Protein AF-A0AAJ8BES5-F1 (afdb_monomer_lite)

Secondary structure (DSSP, 8-state):
---EEESS-TT--EEEEEEEEE-TT--EES---GGG--TTGGG---BPTT-------SS-EEEEEETTEEEEEE----SSS--HHHHHHHHHHHSS-SPP--SHHHHHHHHHHS-TT--EEEEEEE-SEEETTTTB--S---BPTTPSPTTS-SEEEEEESTTTTT-EEEE-TTS--EEEEE-------------S--SS-TTSHHHHHHHHHHHHHHHHHTT--SS--------TT--SS-PPP--TT------

Organism: Lates calcarifer (NCBI:txid8187)

Foldseek 3Di:
DDQKDFPDDPPDFFKAFDQKWFPLVDKDFQQPDPVPADDQLRPDAQADVCPPVSDQDQAKWFWKAALLHIYIDGQDDDDPDDTLVRQQVVCVVPHPGFADGRDPVSSVVVNVVDDHGDIDTGRMIDRGMAGPDPRDDDPDAFADPPPPDPPAATTKMFGGDPPSNRHIYHHHPPDDDTYMDGDPDDDDDDDDDDDPDDPDDCLPPVNVVVVLVVVLVVCVVVPVDDPDDDDQDADVPDGSDDPDDPDPPPPDPDD

InterPro domains:
  IPR001304 C-type lectin-like [PF00059] (82-182)
  IPR001304 C-type lectin-like [PS50041] (1-72)
  IPR001304 C-type lectin-like [PS50041] (69-182)
  IPR001304 C-type lectin-like [SM00034] (62-182)
  IPR016186 C-type lectin-like/link domain superfamily [G3DSA:3.10.100.10] (2-77)
  IPR016186 C-type lectin-like/link domain superfamily [G3DSA:3.10.100.10] (78-186)
  IPR016187 C-type lectin fold [SSF56436] (12-73)
  IPR016187 C-type lectin fold [SSF56436] (75-189)

Structure (mmCIF, N/CA/C/O backbone):
data_AF-A0AAJ8BES5-F1
#
_entry.id   AF-A0AAJ8BES5-F1
#
loop_
_atom_site.group_PDB
_atom_site.id
_atom_site.type_symbol
_atom_site.label_atom_id
_atom_site.label_alt_id
_atom_site.label_comp_id
_atom_site.label_asym_id
_atom_site.label_entity_id
_atom_site.label_seq_id
_atom_site.pdbx_PDB_ins_code
_atom_site.Cartn_x
_atom_site.Cartn_y
_atom_site.Cartn_z
_atom_site.occupancy
_atom_site.B_iso_or_equiv
_atom_site.auth_seq_id
_atom_site.auth_comp_id
_atom_site.auth_asym_id
_atom_site.auth_atom_id
_atom_site.pdbx_PDB_model_num
ATOM 1 N N . MET A 1 1 ? -9.433 -6.913 22.641 1.00 43.50 1 MET A N 1
ATOM 2 C CA . MET A 1 1 ? -9.460 -5.438 22.637 1.00 43.50 1 MET A CA 1
ATOM 3 C C . MET A 1 1 ? -9.882 -5.034 21.245 1.00 43.50 1 MET A C 1
ATOM 5 O O . MET A 1 1 ? -9.087 -5.163 20.320 1.00 43.50 1 MET A O 1
ATOM 9 N N . GLU A 1 2 ? -11.159 -4.706 21.091 1.00 45.81 2 GLU A N 1
ATOM 10 C CA . GLU A 1 2 ? -11.696 -4.209 19.827 1.00 45.81 2 GLU A CA 1
ATOM 11 C C . GLU A 1 2 ? -11.100 -2.822 19.583 1.00 45.81 2 GLU A C 1
ATOM 13 O O . GLU A 1 2 ? -11.191 -1.940 20.431 1.00 45.81 2 GLU A O 1
ATOM 18 N N . ARG A 1 3 ? -10.379 -2.678 18.469 1.00 57.03 3 ARG A N 1
ATOM 19 C CA . ARG A 1 3 ? -9.700 -1.432 18.070 1.00 57.03 3 ARG A CA 1
ATOM 20 C C . ARG A 1 3 ? -10.551 -0.577 17.129 1.00 57.03 3 ARG A C 1
ATOM 22 O O . ARG A 1 3 ? -10.101 0.478 16.692 1.00 57.03 3 ARG A O 1
ATOM 29 N N . LEU A 1 4 ? -11.744 -1.057 16.789 1.00 55.72 4 LEU A N 1
ATOM 30 C CA . LEU A 1 4 ? -12.661 -0.433 15.847 1.00 55.72 4 LEU A CA 1
ATOM 31 C C . LEU A 1 4 ? -13.813 0.186 16.629 1.00 55.72 4 LEU A C 1
ATOM 33 O O . LEU A 1 4 ? -14.522 -0.515 17.344 1.00 55.72 4 LEU A O 1
ATOM 37 N N . ILE A 1 5 ? -13.987 1.495 16.484 1.00 62.91 5 ILE A N 1
ATOM 38 C CA . ILE A 1 5 ? -15.129 2.229 17.019 1.00 62.91 5 ILE A CA 1
ATOM 39 C C . ILE A 1 5 ? -16.068 2.502 15.847 1.00 62.91 5 ILE A C 1
ATOM 41 O O . ILE A 1 5 ? -15.687 3.160 14.873 1.00 62.91 5 ILE A O 1
ATOM 45 N N . ALA A 1 6 ? -17.284 1.962 15.928 1.00 60.56 6 ALA A N 1
ATOM 46 C CA . ALA A 1 6 ? -18.312 2.190 14.925 1.00 60.56 6 ALA A CA 1
ATOM 47 C C . ALA A 1 6 ? -18.972 3.558 15.123 1.00 60.56 6 ALA A C 1
ATOM 49 O O . ALA A 1 6 ? -19.414 3.874 16.225 1.00 60.56 6 ALA A O 1
ATOM 50 N N . ALA A 1 7 ? -19.088 4.351 14.053 1.00 56.28 7 ALA A N 1
ATOM 51 C CA . ALA A 1 7 ? -19.934 5.549 14.046 1.00 56.28 7 ALA A CA 1
ATOM 52 C C . ALA A 1 7 ? -21.410 5.230 13.720 1.00 56.28 7 ALA A C 1
ATOM 54 O O . ALA A 1 7 ? -22.237 6.136 13.656 1.00 56.28 7 ALA A O 1
ATOM 55 N N . ALA A 1 8 ? -21.739 3.952 13.497 1.00 58.28 8 ALA A N 1
ATOM 56 C CA . ALA A 1 8 ? -23.078 3.462 13.187 1.00 58.28 8 ALA A CA 1
ATOM 57 C C . ALA A 1 8 ? -23.499 2.361 14.177 1.00 58.28 8 ALA A C 1
ATOM 59 O O . ALA A 1 8 ? -22.657 1.632 14.702 1.00 58.28 8 ALA A O 1
ATOM 60 N N . GLY A 1 9 ? -24.804 2.261 14.454 1.00 57.97 9 GLY A N 1
ATOM 61 C CA . GLY A 1 9 ? -25.361 1.263 15.373 1.00 57.97 9 GLY A CA 1
ATOM 62 C C . GLY A 1 9 ? -25.202 -0.176 14.866 1.00 57.97 9 GLY A C 1
ATOM 63 O O . GLY A 1 9 ? -25.008 -0.411 13.676 1.00 57.97 9 GLY A O 1
ATOM 64 N N . SER A 1 10 ? -25.335 -1.154 15.766 1.00 65.12 10 SER A N 1
ATOM 65 C CA . SER A 1 10 ? -25.132 -2.586 15.480 1.00 65.12 10 SER A CA 1
ATOM 66 C C . SER A 1 10 ? -26.067 -3.183 14.417 1.00 65.12 10 SER A C 1
ATOM 68 O O . SER A 1 10 ? -25.796 -4.270 13.919 1.00 65.12 10 SER A O 1
ATOM 70 N N . SER A 1 11 ? -27.149 -2.488 14.059 1.00 68.50 11 SER A N 1
ATOM 71 C CA . SER A 1 11 ? -28.113 -2.886 13.027 1.00 68.50 11 SER A CA 1
ATOM 72 C C . SER A 1 11 ? -27.905 -2.183 11.680 1.00 68.50 11 SER A C 1
ATOM 74 O O . SER A 1 11 ? -28.802 -2.208 10.841 1.00 68.50 11 SER A O 1
ATOM 76 N N . TYR A 1 12 ? -26.794 -1.464 11.493 1.00 76.06 12 TYR A N 1
ATOM 77 C CA . TYR A 1 12 ? -26.558 -0.699 10.272 1.00 76.06 12 TYR A CA 1
ATOM 78 C C . TYR A 1 12 ? -2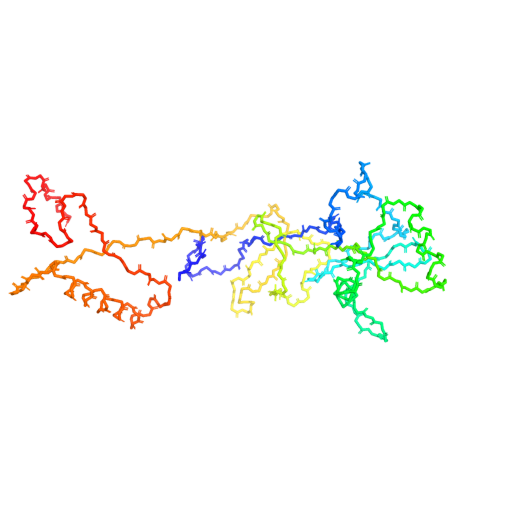6.242 -1.609 9.080 1.00 76.06 12 TYR A C 1
ATOM 80 O O . TYR A 1 12 ? -25.300 -2.399 9.128 1.00 76.06 12 TYR A O 1
ATOM 88 N N . GLU A 1 13 ? -26.984 -1.419 7.991 1.00 78.56 13 GLU A N 1
ATOM 89 C CA . GLU A 1 13 ? -26.685 -1.963 6.667 1.00 78.56 13 GLU A CA 1
ATOM 90 C C . GLU A 1 13 ? -26.382 -0.808 5.708 1.00 78.56 13 GLU A C 1
ATOM 92 O O . GLU A 1 13 ? -27.078 0.212 5.694 1.00 78.56 13 GLU A O 1
ATOM 97 N N . GLY A 1 14 ? -25.324 -0.938 4.909 1.00 84.62 14 GLY A N 1
ATOM 98 C CA . GLY A 1 14 ? -24.905 0.113 3.987 1.00 84.62 14 GLY A CA 1
ATOM 99 C C . GLY A 1 14 ? -23.409 0.111 3.707 1.00 84.62 14 GLY A C 1
ATOM 100 O O . GLY A 1 14 ? -22.783 -0.939 3.589 1.00 84.62 14 GLY A O 1
ATOM 101 N N . ARG A 1 15 ? -22.821 1.300 3.556 1.00 87.56 15 ARG A N 1
ATOM 102 C CA . ARG A 1 15 ? -21.399 1.465 3.229 1.00 87.56 15 ARG A CA 1
ATOM 103 C C . ARG A 1 15 ? -20.729 2.385 4.230 1.00 87.56 15 ARG A C 1
ATOM 105 O O . ARG A 1 15 ? -21.284 3.426 4.582 1.00 87.56 15 ARG A O 1
ATOM 112 N N . VAL A 1 16 ? -19.523 2.012 4.641 1.00 87.50 16 VAL A N 1
ATOM 113 C CA . VAL A 1 16 ? -18.718 2.797 5.578 1.00 87.50 16 VAL A CA 1
ATOM 114 C C . VAL A 1 16 ? -17.326 3.053 5.021 1.00 87.50 16 VAL A C 1
ATOM 116 O O . VAL A 1 16 ? -16.704 2.157 4.453 1.00 87.50 16 VAL A O 1
ATOM 119 N N . TRP A 1 17 ? -16.823 4.270 5.200 1.00 87.81 17 TRP A N 1
ATOM 120 C CA . TRP A 1 17 ? -15.445 4.616 4.876 1.00 87.81 17 TRP A CA 1
ATOM 121 C C . TRP A 1 17 ? -14.455 3.828 5.738 1.00 87.81 17 TRP A C 1
ATOM 123 O O . TRP A 1 17 ? -14.642 3.688 6.952 1.00 87.81 17 TRP A O 1
ATOM 133 N N . ILE A 1 18 ? -13.380 3.364 5.098 1.00 87.00 18 ILE A N 1
ATOM 134 C CA . ILE A 1 18 ? -12.203 2.772 5.743 1.00 87.00 18 ILE A CA 1
ATOM 135 C C . ILE A 1 18 ? -10.953 3.587 5.388 1.00 87.00 18 ILE A C 1
ATOM 137 O O . ILE A 1 18 ? -10.968 4.405 4.474 1.00 87.00 18 ILE A O 1
ATOM 141 N N . GLY A 1 19 ? -9.852 3.373 6.110 1.00 84.50 19 GLY A N 1
ATOM 142 C CA . GLY A 1 19 ? -8.611 4.139 5.934 1.00 84.50 19 GLY A CA 1
ATOM 143 C C . GLY A 1 19 ? -7.784 3.808 4.684 1.00 84.50 19 GLY A C 1
ATOM 144 O O . GLY A 1 19 ? -6.631 4.230 4.626 1.00 84.50 19 GLY A O 1
ATOM 145 N N . LEU A 1 20 ? -8.321 3.035 3.735 1.00 86.19 20 LEU A N 1
ATOM 146 C CA . LEU A 1 20 ? -7.628 2.596 2.523 1.00 86.19 20 LEU A CA 1
ATOM 147 C C . LEU A 1 20 ? -7.971 3.537 1.359 1.00 86.19 20 LEU A C 1
ATOM 149 O O . LEU A 1 20 ? -9.144 3.830 1.119 1.00 86.19 20 LEU A O 1
ATOM 153 N N . TYR A 1 21 ? -6.957 4.002 0.637 1.00 83.00 21 TYR A N 1
ATOM 154 C CA . TYR A 1 21 ? -7.127 4.913 -0.495 1.00 83.00 21 TYR A CA 1
ATOM 155 C C . TYR A 1 21 ? -6.099 4.650 -1.598 1.00 83.00 21 TYR A C 1
ATOM 157 O O . TYR A 1 21 ? -5.071 4.010 -1.360 1.00 83.00 21 TYR A O 1
ATOM 165 N N . ASP A 1 22 ? -6.403 5.129 -2.798 1.00 81.00 22 ASP A N 1
ATOM 166 C CA . ASP A 1 22 ? -5.602 4.967 -4.000 1.00 81.00 22 ASP A CA 1
ATOM 167 C C . ASP A 1 22 ? -4.549 6.088 -4.092 1.00 81.00 22 ASP A C 1
ATOM 169 O O . ASP A 1 22 ? -4.868 7.275 -3.988 1.00 81.00 22 ASP A O 1
ATOM 173 N N . GLN A 1 23 ? -3.277 5.710 -4.248 1.00 74.56 23 GLN A N 1
ATOM 174 C CA . GLN A 1 23 ? -2.160 6.635 -4.484 1.00 74.56 23 GLN A CA 1
ATOM 175 C C . GLN A 1 23 ? -1.420 6.310 -5.792 1.00 74.56 23 GLN A C 1
ATOM 177 O O . GLN A 1 23 ? -0.197 6.438 -5.885 1.00 74.56 23 GLN A O 1
ATOM 182 N N . SER A 1 24 ? -2.175 5.897 -6.809 1.00 70.19 24 SER A N 1
ATOM 183 C CA . SER A 1 24 ? -1.727 5.483 -8.144 1.00 70.19 24 SER A CA 1
ATOM 184 C C . SER A 1 24 ? -0.690 6.403 -8.786 1.00 70.19 24 SER A C 1
ATOM 186 O O . SER A 1 24 ? 0.200 5.917 -9.480 1.00 70.19 24 SER A O 1
ATOM 188 N N . GLU A 1 25 ? -0.735 7.708 -8.542 1.00 67.94 25 GLU A N 1
ATOM 189 C CA . GLU A 1 25 ? 0.195 8.659 -9.164 1.00 67.94 25 GLU A CA 1
ATOM 190 C C . GLU A 1 25 ? 1.615 8.624 -8.561 1.00 67.94 25 GLU A C 1
ATOM 192 O O . GLU A 1 25 ? 2.556 9.201 -9.116 1.00 67.94 25 GLU A O 1
ATOM 197 N N . LYS A 1 26 ? 1.817 7.945 -7.421 1.00 79.50 26 LYS A N 1
ATOM 198 C CA . LYS A 1 26 ? 3.088 7.972 -6.687 1.00 79.50 26 LYS A CA 1
ATOM 199 C C . LYS A 1 26 ? 3.953 6.737 -6.946 1.00 79.50 26 LYS A C 1
ATOM 201 O O . LYS A 1 26 ? 3.788 5.688 -6.329 1.00 79.50 26 LYS A O 1
ATOM 206 N N . TRP A 1 27 ? 4.973 6.921 -7.780 1.00 82.06 27 TRP A N 1
ATOM 207 C CA . TRP A 1 27 ? 6.027 5.938 -8.047 1.00 82.06 27 TRP A CA 1
ATOM 208 C C . TRP A 1 27 ? 7.234 6.105 -7.118 1.00 82.06 27 TRP A C 1
ATOM 210 O O . TRP A 1 27 ? 7.711 7.222 -6.908 1.00 82.06 27 TRP A O 1
ATOM 220 N N . ILE A 1 28 ? 7.750 4.991 -6.597 1.00 85.12 28 ILE A N 1
ATOM 221 C CA . ILE A 1 28 ? 8.801 4.924 -5.576 1.00 85.12 28 ILE A CA 1
ATOM 222 C C . ILE A 1 28 ? 9.907 3.963 -6.039 1.00 85.12 28 ILE A C 1
ATOM 224 O O . ILE A 1 28 ? 9.637 2.946 -6.675 1.00 85.12 28 ILE A O 1
ATOM 228 N N . TRP A 1 29 ? 11.162 4.289 -5.726 1.00 86.44 29 TRP A N 1
ATOM 229 C CA . TRP A 1 29 ? 12.313 3.420 -5.982 1.00 86.44 29 TRP A CA 1
ATOM 230 C C . TRP A 1 29 ? 12.514 2.399 -4.849 1.00 86.44 29 TRP A C 1
ATOM 232 O O . TRP A 1 29 ? 12.367 2.733 -3.675 1.00 86.44 29 TRP A O 1
ATOM 242 N N . ALA A 1 30 ? 12.868 1.157 -5.191 1.00 85.06 30 ALA A N 1
ATOM 243 C CA . ALA A 1 30 ? 13.136 0.063 -4.250 1.00 85.06 30 ALA A CA 1
ATOM 244 C C . ALA A 1 30 ? 14.327 0.372 -3.341 1.00 85.06 30 ALA A C 1
ATOM 246 O O . ALA A 1 30 ? 14.264 0.125 -2.135 1.00 85.06 30 ALA A O 1
ATOM 247 N N . LEU A 1 31 ? 15.367 0.983 -3.915 1.00 83.12 31 LEU A N 1
ATOM 248 C CA . LEU A 1 31 ? 16.531 1.455 -3.185 1.00 83.12 31 LEU A CA 1
ATOM 249 C C . LEU A 1 31 ? 16.162 2.657 -2.303 1.00 83.12 31 LEU A C 1
ATOM 251 O O . LEU A 1 31 ? 16.036 3.787 -2.783 1.00 83.12 31 LEU A O 1
ATOM 255 N N . ASN A 1 32 ? 16.049 2.404 -1.001 1.00 75.25 32 ASN A N 1
ATOM 256 C CA . ASN A 1 32 ? 15.628 3.382 0.005 1.00 75.25 32 ASN A CA 1
ATOM 257 C C . ASN A 1 32 ? 16.782 4.222 0.603 1.00 75.25 32 ASN A C 1
ATOM 259 O O . ASN A 1 32 ? 16.666 4.733 1.714 1.00 75.25 32 ASN A O 1
ATOM 263 N N . ASP A 1 33 ? 17.910 4.361 -0.099 1.00 78.94 33 ASP A N 1
ATOM 264 C CA . ASP A 1 33 ? 19.030 5.200 0.347 1.00 78.94 33 ASP A CA 1
ATOM 265 C C . ASP A 1 33 ? 18.987 6.571 -0.335 1.00 78.94 33 ASP A C 1
ATOM 267 O O . ASP A 1 33 ? 19.491 6.761 -1.443 1.00 78.94 33 ASP A O 1
ATOM 271 N N . TRP A 1 34 ? 18.369 7.539 0.341 1.00 70.88 34 TRP A N 1
ATOM 272 C CA . TRP A 1 34 ? 18.172 8.888 -0.193 1.00 70.88 34 TRP A CA 1
ATOM 273 C C . TRP A 1 34 ? 19.475 9.664 -0.401 1.00 70.88 34 TRP A C 1
ATOM 275 O O . TRP A 1 34 ? 19.493 10.597 -1.200 1.00 70.88 34 TRP A O 1
ATOM 285 N N . SER A 1 35 ? 20.569 9.272 0.263 1.00 76.94 35 SER A N 1
ATOM 286 C CA . SER A 1 35 ? 21.866 9.947 0.129 1.00 76.94 35 SER A CA 1
ATOM 287 C C . SER A 1 35 ? 22.491 9.770 -1.259 1.00 76.94 35 SER A C 1
ATOM 289 O O . SER A 1 35 ? 23.342 10.561 -1.665 1.00 76.94 35 SER A O 1
ATOM 291 N N . LEU A 1 36 ? 22.036 8.762 -2.007 1.00 70.00 36 LEU A N 1
ATOM 292 C CA . LEU A 1 36 ? 22.512 8.454 -3.351 1.00 70.00 36 LEU A CA 1
ATOM 293 C C . LEU A 1 36 ? 21.789 9.250 -4.445 1.00 70.00 36 LEU A C 1
ATOM 295 O O . LEU A 1 36 ? 22.171 9.149 -5.608 1.00 70.00 36 LEU A O 1
ATOM 299 N N . TYR A 1 37 ? 20.756 10.026 -4.124 1.00 71.00 37 TYR A N 1
ATOM 300 C CA . TYR A 1 37 ? 20.009 10.798 -5.116 1.00 71.00 37 TYR A CA 1
ATOM 301 C C . TYR A 1 37 ? 20.437 12.268 -5.058 1.00 71.00 37 TYR A C 1
ATOM 303 O O . TYR A 1 37 ? 20.338 12.911 -4.014 1.00 71.00 37 TYR A O 1
ATOM 311 N N . GLY A 1 38 ? 20.900 12.818 -6.184 1.00 66.38 38 GLY A N 1
ATOM 312 C CA . GLY A 1 38 ? 21.094 14.256 -6.326 1.00 66.38 38 GLY A CA 1
ATOM 313 C C . GLY A 1 38 ? 19.762 15.011 -6.261 1.00 66.38 38 GLY A C 1
ATOM 314 O O . GLY A 1 38 ? 18.673 14.430 -6.332 1.00 66.38 38 GLY A O 1
ATOM 315 N N . HIS A 1 39 ? 19.825 16.338 -6.133 1.00 57.22 39 HIS A N 1
ATOM 316 C CA . HIS A 1 39 ? 18.619 17.163 -6.128 1.00 57.22 39 HIS A CA 1
ATOM 317 C C . HIS A 1 39 ? 17.872 16.983 -7.466 1.00 57.22 39 HIS A C 1
ATOM 319 O O . HIS A 1 39 ? 18.366 17.404 -8.505 1.00 57.22 39 HIS A O 1
ATOM 325 N N . ASN A 1 40 ? 16.672 16.387 -7.417 1.00 60.62 40 ASN A N 1
ATOM 326 C CA . ASN A 1 40 ? 15.762 16.060 -8.540 1.00 60.62 40 ASN A CA 1
ATOM 327 C C . ASN A 1 40 ? 15.991 14.732 -9.287 1.00 60.62 40 ASN A C 1
ATOM 329 O O . ASN A 1 40 ? 15.133 14.354 -10.085 1.00 60.62 40 ASN A O 1
ATOM 333 N N . ASP A 1 41 ? 17.037 13.970 -8.969 1.00 68.12 41 ASP A N 1
ATOM 334 C CA . ASP A 1 41 ? 17.314 12.659 -9.592 1.00 68.12 41 ASP A CA 1
ATOM 335 C C . ASP A 1 41 ? 16.204 11.620 -9.339 1.00 68.12 41 ASP A C 1
ATOM 337 O O . ASP A 1 41 ? 16.017 10.660 -10.083 1.00 68.12 41 ASP A O 1
ATOM 341 N N . TRP A 1 42 ? 15.409 11.826 -8.291 1.00 71.44 42 TRP A N 1
ATOM 342 C CA . TRP A 1 42 ? 14.283 10.968 -7.925 1.00 71.44 42 TRP A CA 1
ATOM 343 C C . TRP A 1 42 ? 13.076 11.087 -8.877 1.00 71.44 42 TRP A C 1
ATOM 345 O O . TRP A 1 42 ? 12.221 10.195 -8.888 1.00 71.44 42 TRP A O 1
ATOM 355 N N . ASN A 1 43 ? 13.014 12.141 -9.701 1.00 80.31 43 ASN A N 1
ATOM 356 C CA . ASN A 1 43 ? 11.897 12.433 -10.610 1.00 80.31 43 ASN A CA 1
ATOM 357 C C . ASN A 1 43 ? 12.116 11.993 -12.053 1.00 80.31 43 ASN A C 1
ATOM 359 O O . ASN A 1 43 ? 11.189 12.099 -12.853 1.00 80.31 43 ASN A O 1
ATOM 363 N N . PHE A 1 44 ? 13.303 11.502 -12.410 1.00 86.19 44 PHE A N 1
ATOM 364 C CA . PHE A 1 44 ? 13.537 11.046 -13.774 1.00 86.19 44 PHE A CA 1
ATOM 365 C C . PHE A 1 44 ? 12.566 9.916 -14.138 1.00 86.19 44 PHE A C 1
ATOM 367 O O . PHE A 1 44 ? 12.425 8.937 -13.398 1.00 86.19 44 PHE A O 1
ATOM 374 N N . ARG A 1 45 ? 11.862 10.070 -15.261 1.00 89.19 45 ARG A N 1
ATOM 375 C CA . ARG A 1 45 ? 10.927 9.084 -15.805 1.00 89.19 45 ARG A CA 1
ATOM 376 C C . ARG A 1 45 ? 11.148 8.957 -17.306 1.00 89.19 45 ARG A C 1
ATOM 378 O O . ARG A 1 45 ? 11.085 9.965 -18.002 1.00 89.19 45 ARG A O 1
ATOM 385 N N . ASN A 1 46 ? 11.366 7.737 -17.800 1.00 92.12 46 ASN A N 1
ATOM 386 C CA . ASN A 1 46 ? 11.509 7.467 -19.236 1.00 92.12 46 ASN A CA 1
ATOM 387 C C . ASN A 1 46 ? 10.393 6.560 -19.772 1.00 92.12 46 ASN A C 1
ATOM 389 O O . ASN A 1 46 ? 10.634 5.555 -20.448 1.00 92.12 46 ASN A O 1
ATOM 393 N N . TRP A 1 47 ? 9.156 6.907 -19.421 1.00 92.06 47 TRP A N 1
ATOM 394 C CA . TRP A 1 47 ? 7.964 6.210 -19.887 1.00 92.06 47 TRP A CA 1
ATOM 395 C C . TRP A 1 47 ? 7.872 6.207 -21.409 1.00 92.06 47 TRP A C 1
ATOM 397 O O . TRP A 1 47 ? 8.190 7.193 -22.081 1.00 92.06 47 TRP A O 1
ATOM 407 N N . ARG A 1 48 ? 7.410 5.088 -21.969 1.00 93.25 48 ARG A N 1
ATOM 408 C CA . ARG A 1 48 ? 6.977 5.063 -23.363 1.00 93.25 48 ARG A CA 1
ATOM 409 C C . ARG A 1 48 ? 5.780 6.008 -23.537 1.00 93.25 48 ARG A C 1
ATOM 411 O O . ARG A 1 48 ? 5.002 6.222 -22.618 1.00 93.25 48 ARG A O 1
ATOM 418 N N . SER A 1 49 ? 5.600 6.557 -24.737 1.00 91.31 49 SER A N 1
ATOM 419 C CA . SER A 1 49 ? 4.367 7.282 -25.070 1.00 91.31 49 SER A CA 1
ATOM 420 C C . SER A 1 49 ? 3.136 6.405 -24.799 1.00 91.31 49 SER A C 1
ATOM 422 O O . SER A 1 49 ? 3.056 5.297 -25.329 1.00 91.31 49 SER A O 1
ATOM 424 N N . GLY A 1 50 ? 2.212 6.909 -23.976 1.00 85.56 50 GLY A N 1
ATOM 425 C CA . GLY A 1 50 ? 1.028 6.176 -23.514 1.00 85.56 50 GLY A CA 1
ATOM 426 C C . GLY A 1 50 ? 1.215 5.410 -22.201 1.00 85.56 50 GLY A C 1
ATOM 427 O O . GLY A 1 50 ? 0.247 4.831 -21.726 1.00 85.56 50 GLY A O 1
ATOM 428 N N . GLU A 1 51 ? 2.419 5.427 -21.620 1.00 86.56 51 GLU A N 1
ATOM 429 C CA . GLU A 1 51 ? 2.729 4.828 -20.321 1.00 86.56 51 GLU A CA 1
ATOM 430 C C . GLU A 1 51 ? 2.984 5.904 -19.241 1.00 86.56 51 GLU A C 1
ATOM 432 O O . GLU A 1 51 ? 3.409 7.019 -19.572 1.00 86.56 51 GLU A O 1
ATOM 437 N N . PRO A 1 52 ? 2.790 5.573 -17.951 1.00 85.88 52 PRO A N 1
ATOM 438 C CA . PRO A 1 52 ? 2.123 4.357 -17.481 1.00 85.88 52 PRO A CA 1
ATOM 439 C C . PRO A 1 52 ? 0.635 4.378 -17.867 1.00 85.88 52 PRO A C 1
ATOM 441 O O . PRO A 1 52 ? 0.001 5.431 -17.865 1.00 85.88 52 PRO A O 1
ATOM 444 N N . ASN A 1 53 ? 0.075 3.220 -18.220 1.00 78.88 53 ASN A N 1
ATOM 445 C CA . ASN A 1 53 ? -1.366 3.100 -18.490 1.00 78.88 53 ASN A CA 1
ATOM 446 C C . ASN A 1 53 ? -2.206 3.064 -17.197 1.00 78.88 53 ASN A C 1
ATOM 448 O O . ASN A 1 53 ? -3.438 3.034 -17.249 1.00 78.88 53 ASN A O 1
ATOM 452 N N . ASP A 1 54 ? -1.522 3.075 -16.050 1.00 71.50 54 ASP A N 1
ATOM 453 C CA . ASP A 1 54 ? -2.040 3.261 -14.705 1.00 71.50 54 ASP A CA 1
ATOM 454 C C . ASP A 1 54 ? -3.230 2.360 -14.357 1.00 71.50 54 ASP A C 1
ATOM 456 O O . ASP A 1 54 ? -4.072 2.729 -13.534 1.00 71.50 54 ASP A O 1
ATOM 460 N N . MET A 1 55 ? -3.275 1.141 -14.911 1.00 72.19 55 MET A N 1
ATOM 461 C CA . MET A 1 55 ? -4.347 0.184 -14.632 1.00 72.19 55 MET A CA 1
ATOM 462 C C . MET A 1 55 ? -4.593 0.069 -13.122 1.00 72.19 55 MET A C 1
ATOM 464 O O . MET A 1 55 ? -3.710 -0.337 -12.357 1.00 72.19 55 MET A O 1
ATOM 468 N N . ARG A 1 56 ? -5.811 0.421 -12.683 1.00 70.62 56 ARG A N 1
ATOM 469 C CA . ARG A 1 56 ? -6.229 0.217 -11.295 1.00 70.62 56 ARG A CA 1
ATOM 470 C C . ARG A 1 56 ? -6.342 -1.272 -11.061 1.00 70.62 56 ARG A C 1
ATOM 472 O O . ARG A 1 56 ? -7.214 -1.946 -11.601 1.00 70.62 56 ARG A O 1
ATOM 479 N N . THR A 1 57 ? -5.427 -1.784 -10.257 1.00 70.00 57 THR A N 1
ATOM 480 C CA . THR A 1 57 ? -5.466 -3.162 -9.791 1.00 70.00 57 THR A CA 1
ATOM 481 C C . THR A 1 57 ? -5.391 -3.158 -8.277 1.00 70.00 57 THR A C 1
ATOM 483 O O . THR A 1 57 ? -4.863 -2.238 -7.659 1.00 70.00 57 THR A O 1
ATOM 486 N N . HIS A 1 58 ? -5.874 -4.220 -7.652 1.00 64.94 58 HIS A N 1
ATOM 487 C CA . HIS A 1 58 ? -5.672 -4.429 -6.223 1.00 64.94 58 HIS A CA 1
ATOM 488 C C . HIS A 1 58 ? -4.233 -4.883 -5.877 1.00 64.94 58 HIS A C 1
ATOM 490 O O . HIS A 1 58 ? -3.992 -5.327 -4.757 1.00 64.94 58 HIS A O 1
ATOM 496 N N . ARG A 1 59 ? -3.291 -4.865 -6.835 1.00 70.06 59 ARG A N 1
ATOM 497 C CA . ARG A 1 59 ? -1.939 -5.431 -6.708 1.00 70.06 59 ARG A CA 1
ATOM 498 C C . ARG A 1 59 ? -0.861 -4.365 -6.876 1.00 70.06 59 ARG A C 1
ATOM 500 O O . ARG A 1 59 ? -1.107 -3.276 -7.384 1.00 70.06 59 ARG A O 1
ATOM 507 N N . LEU A 1 60 ? 0.353 -4.716 -6.459 1.00 73.88 60 LEU A N 1
ATOM 508 C CA . LEU A 1 60 ? 1.555 -3.925 -6.695 1.00 73.88 60 LEU A CA 1
ATOM 509 C C . LEU A 1 60 ? 1.795 -3.726 -8.199 1.00 73.88 60 LEU A C 1
ATOM 511 O O . LEU A 1 60 ? 1.726 -4.686 -8.975 1.00 73.88 60 LEU A O 1
ATOM 515 N N . MET A 1 61 ? 2.123 -2.490 -8.575 1.00 82.12 61 MET A N 1
ATOM 516 C CA . MET A 1 61 ? 2.556 -2.136 -9.920 1.00 82.12 61 MET A CA 1
ATOM 517 C C . MET A 1 61 ? 4.077 -1.993 -9.968 1.00 82.12 61 MET A C 1
ATOM 519 O O . MET A 1 61 ? 4.668 -1.351 -9.099 1.00 82.12 61 MET A O 1
ATOM 523 N N . CYS A 1 62 ? 4.704 -2.571 -10.986 1.00 85.75 62 CYS A N 1
ATOM 524 C CA . CYS A 1 62 ? 6.153 -2.622 -11.155 1.00 85.75 62 CYS A CA 1
ATOM 525 C C . CYS A 1 62 ? 6.534 -2.092 -12.541 1.00 85.75 62 CYS A C 1
ATOM 527 O O . CYS A 1 62 ? 5.676 -1.973 -13.410 1.00 85.75 62 CYS A O 1
ATOM 529 N N . VAL A 1 63 ? 7.814 -1.800 -12.776 1.00 87.06 63 VAL A N 1
ATOM 530 C CA . VAL A 1 63 ? 8.263 -1.269 -14.074 1.00 87.06 63 VAL A CA 1
ATOM 531 C C . VAL A 1 63 ? 9.221 -2.210 -14.775 1.00 87.06 63 VAL A C 1
ATOM 533 O O . VAL A 1 63 ? 10.244 -2.611 -14.215 1.00 87.06 63 VAL A O 1
ATOM 536 N N . VAL A 1 64 ? 8.913 -2.506 -16.037 1.00 87.44 64 VAL A N 1
ATOM 537 C CA . VAL A 1 64 ? 9.851 -3.138 -16.965 1.00 87.44 64 VAL A CA 1
ATOM 538 C C . VAL A 1 64 ? 10.445 -2.094 -17.904 1.00 87.44 64 VAL A C 1
ATOM 540 O O . VAL A 1 64 ? 9.747 -1.221 -18.420 1.00 87.44 64 VAL A O 1
ATOM 543 N N . SER A 1 65 ? 11.745 -2.206 -18.147 1.00 88.94 65 SER A N 1
ATOM 544 C CA . SER A 1 65 ? 12.455 -1.489 -19.200 1.00 88.94 65 SER A CA 1
ATOM 545 C C . SER A 1 65 ? 12.582 -2.381 -20.432 1.00 88.94 65 SER A C 1
ATOM 547 O O . SER A 1 65 ? 12.918 -3.565 -20.318 1.00 88.94 65 SER A O 1
ATOM 549 N N . ARG A 1 66 ? 12.319 -1.808 -21.610 1.00 87.81 66 ARG A N 1
ATOM 550 C CA . ARG A 1 66 ? 12.534 -2.430 -22.921 1.00 87.81 66 ARG A CA 1
ATOM 551 C C . ARG A 1 66 ? 13.091 -1.397 -23.884 1.00 87.81 66 ARG A C 1
ATOM 553 O O . ARG A 1 66 ? 12.446 -0.378 -24.132 1.00 87.81 66 ARG A O 1
ATOM 560 N N . ASP A 1 67 ? 14.284 -1.662 -24.414 1.00 87.44 67 ASP A N 1
ATOM 561 C CA . ASP A 1 67 ? 15.001 -0.731 -25.298 1.00 87.44 67 ASP A CA 1
ATOM 562 C C . ASP A 1 67 ? 15.108 0.683 -24.667 1.00 87.44 67 ASP A C 1
ATOM 564 O O . ASP A 1 67 ? 15.050 1.713 -25.331 1.00 87.44 67 ASP A O 1
ATOM 568 N N . GLY A 1 68 ? 15.229 0.722 -23.333 1.00 85.44 68 GLY A N 1
ATOM 569 C CA . GLY A 1 68 ? 15.296 1.911 -22.478 1.00 85.44 68 GLY A CA 1
ATOM 570 C C . GLY A 1 68 ? 13.989 2.665 -22.254 1.00 85.44 68 GLY A C 1
ATOM 571 O O . GLY A 1 68 ? 14.005 3.602 -21.465 1.00 85.44 68 GLY A O 1
ATOM 572 N N . PHE A 1 69 ? 12.873 2.278 -22.869 1.00 91.19 69 PHE A N 1
ATOM 573 C CA . PHE A 1 69 ? 11.557 2.828 -22.532 1.00 91.19 69 PHE A CA 1
ATOM 574 C C . PHE A 1 69 ? 10.889 2.015 -21.429 1.00 91.19 69 PHE A C 1
ATOM 576 O O . PHE A 1 69 ? 11.068 0.797 -21.351 1.00 91.19 69 PHE A O 1
ATOM 583 N N . TRP A 1 70 ? 10.125 2.693 -20.579 1.00 92.56 70 TRP A N 1
ATOM 584 C CA . TRP A 1 70 ? 9.498 2.086 -19.409 1.00 92.56 70 TRP A CA 1
ATOM 585 C C . TRP A 1 70 ? 8.016 1.812 -19.644 1.00 92.56 70 TRP A C 1
ATOM 587 O O . TRP A 1 70 ? 7.331 2.614 -20.283 1.00 92.56 70 TRP A O 1
ATOM 597 N N . TYR A 1 71 ? 7.549 0.693 -19.093 1.00 89.06 71 TYR A N 1
ATOM 598 C CA . TYR A 1 71 ? 6.164 0.225 -19.142 1.00 89.06 71 TYR A CA 1
ATOM 599 C C . TYR A 1 71 ? 5.761 -0.239 -17.745 1.00 89.06 71 TYR A C 1
ATOM 601 O O . TYR A 1 71 ? 6.559 -0.899 -17.063 1.00 89.06 71 TYR A O 1
ATOM 609 N N . ASP A 1 72 ? 4.547 0.090 -17.316 1.00 84.88 72 ASP A N 1
ATOM 610 C CA . ASP A 1 72 ? 4.010 -0.441 -16.074 1.00 84.88 72 ASP A CA 1
ATOM 611 C C . ASP A 1 72 ? 3.506 -1.880 -16.295 1.00 84.88 72 ASP A C 1
ATOM 613 O O . ASP A 1 72 ? 2.884 -2.227 -17.299 1.00 84.88 72 ASP A O 1
ATOM 617 N N . ALA A 1 73 ? 3.883 -2.781 -15.393 1.00 80.12 73 ALA A N 1
ATOM 618 C CA . ALA A 1 73 ? 3.653 -4.210 -15.521 1.00 80.12 73 ALA A CA 1
ATOM 619 C C . ALA A 1 73 ? 3.286 -4.831 -14.175 1.00 80.12 73 ALA A C 1
ATOM 621 O O . ALA A 1 73 ? 3.839 -4.512 -13.120 1.00 80.12 73 ALA A O 1
ATOM 622 N N . TYR A 1 74 ? 2.311 -5.734 -14.212 1.00 75.25 74 TYR A N 1
ATOM 623 C CA . TYR A 1 74 ? 1.839 -6.431 -13.027 1.00 75.25 74 TYR A CA 1
ATOM 624 C C . TYR A 1 74 ? 2.741 -7.626 -12.747 1.00 75.25 74 TYR A C 1
ATOM 626 O O . TYR A 1 74 ? 3.342 -8.206 -13.653 1.00 75.25 74 TYR A O 1
ATOM 634 N N . LEU A 1 75 ? 2.814 -8.014 -11.475 1.00 68.38 75 LEU A N 1
ATOM 635 C CA . LEU A 1 75 ? 3.496 -9.228 -11.040 1.00 68.38 75 LEU A CA 1
ATOM 636 C C . LEU A 1 75 ? 2.892 -10.446 -11.759 1.00 68.38 75 LEU A C 1
ATOM 638 O O . LEU A 1 75 ? 1.876 -10.995 -11.328 1.00 68.38 75 LEU A O 1
ATOM 642 N N . ARG A 1 76 ? 3.499 -10.877 -12.868 1.00 58.56 76 ARG A N 1
ATOM 643 C CA . ARG A 1 76 ? 3.136 -12.117 -13.554 1.00 58.56 76 ARG A CA 1
ATOM 644 C C . ARG A 1 76 ? 4.387 -12.939 -13.841 1.00 58.56 76 ARG A C 1
ATOM 646 O O . ARG A 1 76 ? 5.227 -12.558 -14.646 1.00 58.56 76 ARG A O 1
ATOM 653 N N . SER A 1 77 ? 4.487 -14.085 -13.168 1.00 50.91 77 SER A N 1
ATOM 654 C CA . SER A 1 77 ? 5.422 -15.155 -13.519 1.00 50.91 77 SER A CA 1
ATOM 655 C C . SER A 1 77 ? 4.809 -15.950 -14.667 1.00 50.91 77 SER A C 1
ATOM 657 O O . SER A 1 77 ? 3.830 -16.663 -14.455 1.00 50.91 77 SER A O 1
ATOM 659 N N . THR A 1 78 ? 5.302 -15.794 -15.896 1.00 49.56 78 THR A N 1
ATOM 660 C CA . THR A 1 78 ? 4.861 -16.665 -17.009 1.00 49.56 78 THR A CA 1
ATOM 661 C C . THR A 1 78 ? 5.961 -17.132 -17.953 1.00 49.56 78 THR A C 1
ATOM 663 O O . THR A 1 78 ? 5.672 -17.744 -18.972 1.00 49.56 78 THR A O 1
ATOM 666 N N . THR A 1 79 ? 7.225 -16.935 -17.611 1.00 46.50 79 THR A N 1
ATOM 667 C CA . THR A 1 79 ? 8.369 -17.515 -18.332 1.00 46.50 79 THR A CA 1
ATOM 668 C C . THR A 1 79 ? 9.456 -17.828 -17.302 1.00 46.50 79 THR A C 1
ATOM 670 O O . THR A 1 79 ? 9.289 -17.436 -16.155 1.00 46.50 79 THR A O 1
ATOM 673 N N . ASN A 1 80 ? 10.554 -18.500 -17.659 1.00 52.88 80 ASN A N 1
ATOM 674 C CA . ASN A 1 80 ? 11.718 -18.786 -16.788 1.00 52.88 80 ASN A CA 1
ATOM 675 C C . ASN A 1 80 ? 12.464 -17.519 -16.268 1.00 52.88 80 ASN A C 1
ATOM 677 O O . ASN A 1 80 ? 13.685 -17.503 -16.159 1.00 52.88 80 ASN A O 1
ATOM 681 N N . LEU A 1 81 ? 11.738 -16.434 -16.004 1.00 68.38 81 LEU A N 1
ATOM 682 C CA . LEU A 1 81 ? 12.166 -15.138 -15.509 1.00 68.38 81 LEU A CA 1
ATOM 683 C C . LEU A 1 81 ? 11.603 -14.952 -14.093 1.00 68.38 81 LEU A C 1
ATOM 685 O O . LEU A 1 81 ? 10.494 -15.394 -13.789 1.00 68.38 81 LEU A O 1
ATOM 689 N N . MET A 1 82 ? 12.367 -14.279 -13.237 1.00 74.25 82 MET A N 1
ATOM 690 C CA . MET A 1 82 ? 11.953 -13.937 -11.875 1.00 74.25 82 MET A CA 1
ATOM 691 C C . MET A 1 82 ? 10.761 -12.968 -11.879 1.00 74.25 82 MET A C 1
ATOM 693 O O . MET A 1 82 ? 10.667 -12.079 -12.734 1.00 74.25 82 MET A O 1
ATOM 697 N N . THR A 1 83 ? 9.860 -13.101 -10.898 1.00 82.94 83 THR A N 1
ATOM 698 C CA . THR A 1 83 ? 8.904 -12.019 -10.614 1.00 82.94 83 THR A CA 1
ATOM 699 C C . THR A 1 83 ? 9.663 -10.777 -10.149 1.00 82.94 83 THR A C 1
ATOM 701 O O . THR A 1 83 ? 10.807 -10.879 -9.707 1.00 82.94 83 THR A O 1
ATOM 704 N N . TRP A 1 84 ? 9.045 -9.593 -10.210 1.00 85.69 84 TRP A N 1
ATOM 705 C CA . TRP A 1 84 ? 9.686 -8.387 -9.673 1.00 85.69 84 TRP A CA 1
ATOM 706 C C . TRP A 1 84 ? 10.075 -8.565 -8.198 1.00 85.69 84 TRP A C 1
ATOM 708 O O . TRP A 1 84 ? 11.173 -8.190 -7.802 1.00 85.69 84 TRP A O 1
ATOM 718 N N . HIS A 1 85 ? 9.215 -9.213 -7.404 1.00 83.62 85 HIS A N 1
ATOM 719 C CA . HIS A 1 85 ? 9.495 -9.494 -5.997 1.00 83.62 85 HIS A CA 1
ATOM 720 C C . HIS A 1 85 ? 10.700 -10.429 -5.821 1.00 83.62 85 HIS A C 1
ATOM 722 O O . HIS A 1 85 ? 11.596 -10.134 -5.031 1.00 83.62 85 HIS A O 1
ATOM 728 N N . ASP A 1 86 ? 10.769 -11.514 -6.599 1.00 84.69 86 ASP A N 1
ATOM 729 C CA . ASP A 1 86 ? 11.915 -12.431 -6.569 1.00 84.69 86 ASP A CA 1
ATOM 730 C C . ASP A 1 86 ? 13.206 -11.730 -6.999 1.00 84.69 86 ASP A C 1
ATOM 732 O O . ASP A 1 86 ? 14.252 -11.948 -6.394 1.00 84.69 86 ASP A O 1
ATOM 736 N N . ALA A 1 87 ? 13.135 -10.852 -8.004 1.00 85.00 87 ALA A N 1
ATOM 737 C CA . ALA A 1 87 ? 14.280 -10.088 -8.480 1.00 85.00 87 ALA A CA 1
ATOM 738 C C . ALA A 1 87 ? 14.781 -9.095 -7.417 1.00 85.00 87 ALA A C 1
ATOM 740 O O . ALA A 1 87 ? 15.985 -9.015 -7.181 1.00 85.00 87 ALA A O 1
ATOM 741 N N . VAL A 1 88 ? 13.879 -8.379 -6.734 1.00 84.81 88 VAL A N 1
ATOM 742 C CA . VAL A 1 88 ? 14.238 -7.496 -5.609 1.00 84.81 88 VAL A CA 1
ATOM 743 C C . VAL A 1 88 ? 14.896 -8.296 -4.490 1.00 84.81 88 VAL A C 1
ATOM 745 O O . VAL A 1 88 ? 15.959 -7.914 -4.002 1.00 84.81 88 VAL A O 1
ATOM 748 N N . ASN A 1 89 ? 14.307 -9.431 -4.109 1.00 87.19 89 ASN A N 1
ATOM 749 C CA . ASN A 1 89 ? 14.857 -10.287 -3.062 1.00 87.19 89 ASN A CA 1
ATOM 750 C C . ASN A 1 89 ? 16.237 -10.830 -3.442 1.00 87.19 89 ASN A C 1
ATOM 752 O O . ASN A 1 89 ? 17.158 -10.765 -2.632 1.00 87.19 89 ASN A O 1
ATOM 756 N N . TYR A 1 90 ? 16.404 -11.304 -4.677 1.00 88.06 90 TYR A N 1
ATOM 757 C CA . TYR A 1 90 ? 17.692 -11.755 -5.193 1.00 88.06 90 TYR A CA 1
ATOM 758 C C . TYR A 1 90 ? 18.734 -10.629 -5.148 1.00 88.06 90 TYR A C 1
ATOM 760 O O . TYR A 1 90 ? 19.829 -10.815 -4.615 1.00 88.06 90 TYR A O 1
ATOM 768 N N . CYS A 1 91 ? 18.392 -9.432 -5.635 1.00 87.62 91 CYS A N 1
ATOM 769 C CA . CYS A 1 91 ? 19.291 -8.283 -5.601 1.00 87.62 91 CYS A CA 1
ATOM 770 C C . CYS A 1 91 ? 19.663 -7.877 -4.173 1.00 87.62 91 CYS A C 1
ATOM 772 O O . CYS A 1 91 ? 20.819 -7.557 -3.953 1.00 87.62 91 CYS A O 1
ATOM 774 N N . ARG A 1 92 ? 18.750 -7.932 -3.199 1.00 90.88 92 ARG A N 1
ATOM 775 C CA . ARG A 1 92 ? 19.055 -7.629 -1.786 1.00 90.88 92 ARG A CA 1
ATOM 776 C C . ARG A 1 92 ? 19.868 -8.718 -1.086 1.00 90.88 92 ARG A C 1
ATOM 778 O O . ARG A 1 92 ? 20.541 -8.440 -0.099 1.00 90.88 92 ARG A O 1
ATOM 785 N N . GLN A 1 93 ? 19.793 -9.959 -1.566 1.00 92.12 93 GLN A N 1
ATOM 786 C CA . GLN A 1 93 ? 20.583 -11.074 -1.038 1.00 92.12 93 GLN A CA 1
ATOM 787 C C . GLN A 1 93 ? 22.014 -11.091 -1.588 1.00 92.12 93 GLN A C 1
ATOM 789 O O . GLN A 1 93 ? 22.938 -11.461 -0.867 1.00 92.12 93 GLN A O 1
ATOM 794 N N . HIS A 1 94 ? 22.206 -10.704 -2.852 1.00 90.81 94 HIS A N 1
ATOM 795 C CA . HIS A 1 94 ? 23.496 -10.817 -3.543 1.00 90.81 94 HIS A CA 1
ATOM 796 C C . HIS A 1 94 ? 24.187 -9.471 -3.816 1.00 90.81 94 HIS A C 1
ATOM 798 O O . HIS A 1 94 ? 25.390 -9.439 -4.081 1.00 90.81 94 HIS A O 1
ATOM 804 N N . HIS A 1 95 ? 23.447 -8.366 -3.748 1.00 91.19 95 HIS A N 1
ATOM 805 C CA . HIS A 1 95 ? 23.869 -6.995 -4.049 1.00 91.19 95 HIS A CA 1
ATOM 806 C C . HIS A 1 95 ? 23.146 -6.003 -3.103 1.00 91.19 95 HIS A C 1
ATOM 808 O O . HIS A 1 95 ? 22.738 -6.382 -2.008 1.00 91.19 95 HIS A O 1
ATOM 814 N N . THR A 1 96 ? 23.009 -4.727 -3.489 1.00 88.00 96 THR A N 1
ATOM 815 C CA . THR A 1 96 ? 22.310 -3.713 -2.675 1.00 88.00 96 THR A CA 1
ATOM 816 C C . THR A 1 96 ? 20.789 -3.780 -2.846 1.00 88.00 96 THR A C 1
ATOM 818 O O . THR A 1 96 ? 20.067 -4.044 -1.891 1.00 88.00 96 THR A O 1
ATOM 821 N N . ASP A 1 97 ? 20.289 -3.514 -4.053 1.00 90.31 97 ASP A N 1
ATOM 822 C CA . ASP A 1 97 ? 18.868 -3.576 -4.406 1.00 90.31 97 ASP A CA 1
ATOM 823 C C . ASP A 1 97 ? 18.729 -3.583 -5.939 1.00 90.31 97 ASP A C 1
ATOM 825 O O . ASP A 1 97 ? 19.721 -3.491 -6.673 1.00 90.31 97 ASP A O 1
ATOM 829 N N . LEU A 1 98 ? 17.500 -3.694 -6.430 1.00 89.50 98 LEU A N 1
ATOM 830 C CA . LEU A 1 98 ? 17.175 -3.541 -7.837 1.00 89.50 98 LEU A CA 1
ATOM 831 C C . LEU A 1 98 ? 17.399 -2.083 -8.279 1.00 89.50 98 LEU A C 1
ATOM 833 O O . LEU A 1 98 ? 17.165 -1.142 -7.521 1.00 89.50 98 LEU A O 1
ATOM 837 N N . THR A 1 99 ? 17.910 -1.891 -9.497 1.00 90.12 99 THR A N 1
ATOM 838 C CA . THR A 1 99 ? 18.506 -0.608 -9.907 1.00 90.12 99 THR A CA 1
ATOM 839 C C . THR A 1 99 ? 17.499 0.547 -9.953 1.00 90.12 99 THR A C 1
ATOM 841 O O . THR A 1 99 ? 16.406 0.410 -10.512 1.00 90.12 99 THR A O 1
ATOM 844 N N . SER A 1 100 ? 17.892 1.696 -9.400 1.00 90.69 100 SER A N 1
ATOM 845 C CA . SER A 1 100 ? 17.226 2.979 -9.633 1.00 90.69 100 SER A CA 1
ATOM 846 C C . SER A 1 100 ? 17.794 3.645 -10.878 1.00 90.69 100 SER A C 1
ATOM 848 O O . SER A 1 100 ? 18.997 3.573 -11.107 1.00 90.69 100 SER A O 1
ATOM 850 N N . VAL A 1 101 ? 16.945 4.319 -11.653 1.00 89.94 101 VAL A N 1
ATOM 851 C CA . VAL A 1 101 ? 17.369 5.065 -12.844 1.00 89.94 101 VAL A CA 1
ATOM 852 C C . VAL A 1 101 ? 17.187 6.553 -12.582 1.00 89.94 101 VAL A C 1
ATOM 854 O O . VAL A 1 101 ? 16.074 7.073 -12.634 1.00 89.94 101 VAL A O 1
ATOM 857 N N . ARG A 1 102 ? 18.286 7.230 -12.255 1.00 89.00 102 ARG A N 1
ATOM 858 C CA . ARG A 1 102 ? 18.310 8.628 -11.795 1.00 89.00 102 ARG A CA 1
ATOM 859 C C . ARG A 1 102 ? 18.393 9.639 -12.933 1.00 89.00 102 ARG A C 1
ATOM 861 O O . ARG A 1 102 ? 18.017 10.793 -12.766 1.00 89.00 102 ARG A O 1
ATOM 868 N N . ASN A 1 103 ? 18.909 9.221 -14.084 1.00 87.81 103 ASN A N 1
ATOM 869 C CA . ASN A 1 103 ? 19.122 10.073 -15.250 1.00 87.81 103 ASN A CA 1
ATOM 870 C C . ASN A 1 103 ? 19.226 9.241 -16.539 1.00 87.81 103 ASN A C 1
ATOM 872 O O . ASN A 1 103 ? 19.241 8.007 -16.512 1.00 87.81 103 ASN A O 1
ATOM 876 N N . LEU A 1 104 ? 19.314 9.935 -17.678 1.00 88.50 104 LEU A N 1
ATOM 877 C CA . LEU A 1 104 ? 19.406 9.311 -18.998 1.00 88.50 104 LEU A CA 1
ATOM 878 C C . LEU A 1 104 ? 20.646 8.419 -19.144 1.00 88.50 104 LEU A C 1
ATOM 880 O O . LEU A 1 104 ? 20.531 7.326 -19.687 1.00 88.50 104 LEU A O 1
ATOM 884 N N . THR A 1 105 ? 21.795 8.833 -18.604 1.00 91.25 105 THR A N 1
ATOM 885 C CA . THR A 1 105 ? 23.042 8.059 -18.677 1.00 91.25 105 THR A CA 1
ATOM 886 C C . THR A 1 105 ? 22.881 6.673 -18.051 1.00 91.25 105 THR A C 1
ATOM 888 O O . THR A 1 105 ? 23.277 5.669 -18.638 1.00 91.25 105 THR A O 1
ATOM 891 N N . GLU A 1 106 ? 22.255 6.585 -16.877 1.00 90.75 106 GLU A N 1
ATOM 892 C CA . GLU A 1 106 ? 21.963 5.296 -16.237 1.00 90.75 106 GLU A CA 1
ATOM 893 C C . GLU A 1 106 ? 20.971 4.456 -17.046 1.00 90.75 106 GLU A C 1
ATOM 895 O O . GLU A 1 106 ?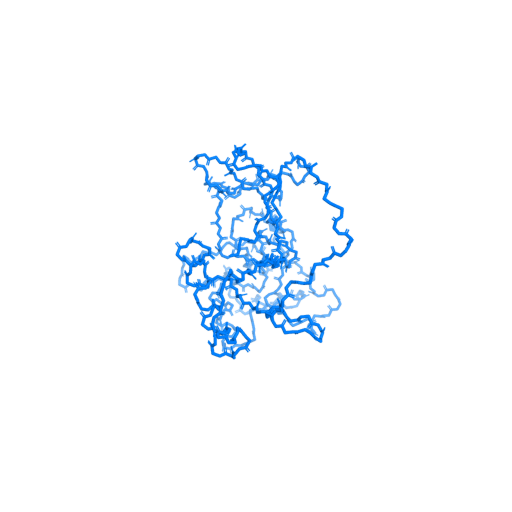 21.117 3.236 -17.140 1.00 90.75 106 GLU A O 1
ATOM 900 N N . ASN A 1 107 ? 19.989 5.100 -17.678 1.00 90.06 107 ASN A N 1
ATOM 901 C CA . ASN A 1 107 ? 19.028 4.420 -18.539 1.00 90.06 107 ASN A CA 1
ATOM 902 C C . ASN A 1 107 ? 19.696 3.817 -19.790 1.00 90.06 107 ASN A C 1
ATOM 904 O O . ASN A 1 107 ? 19.398 2.687 -20.177 1.00 90.06 107 ASN A O 1
ATOM 908 N N . GLU A 1 108 ? 20.638 4.540 -20.396 1.00 88.81 108 GLU A N 1
ATOM 909 C CA . GLU A 1 108 ? 21.446 4.065 -21.526 1.00 88.81 108 GLU A CA 1
ATOM 910 C C . GLU A 1 108 ? 22.382 2.919 -21.115 1.00 88.81 108 GLU A C 1
ATOM 912 O O . GLU A 1 108 ? 22.550 1.952 -21.860 1.00 88.81 108 GLU A O 1
ATOM 917 N N . MET A 1 109 ? 22.939 2.951 -19.899 1.00 89.50 109 MET A N 1
ATOM 918 C CA . MET A 1 109 ? 23.738 1.836 -19.374 1.00 89.50 109 MET A CA 1
ATOM 919 C C . MET A 1 109 ? 22.933 0.534 -19.266 1.00 89.50 109 MET A C 1
ATOM 921 O O . MET A 1 109 ? 23.490 -0.544 -19.484 1.00 89.50 109 MET A O 1
ATOM 925 N N . ILE A 1 110 ? 21.633 0.607 -18.955 1.00 85.00 110 ILE A N 1
ATOM 926 C CA . ILE A 1 110 ? 20.753 -0.573 -18.959 1.00 85.00 110 ILE A CA 1
ATOM 927 C C . ILE A 1 110 ? 20.645 -1.142 -20.377 1.00 85.00 110 ILE A C 1
ATOM 929 O O . ILE A 1 110 ? 20.801 -2.348 -20.553 1.00 85.00 110 ILE A O 1
ATOM 933 N N . GLN A 1 111 ? 20.459 -0.293 -21.394 1.00 84.50 111 GLN A N 1
ATOM 934 C CA . GLN A 1 111 ? 20.386 -0.730 -22.796 1.00 84.50 111 GLN A CA 1
ATOM 935 C C . GLN A 1 111 ? 21.676 -1.409 -23.272 1.00 84.50 111 GLN A C 1
ATOM 937 O O . GLN A 1 111 ? 21.624 -2.354 -24.050 1.00 84.50 111 GLN A O 1
ATOM 942 N N . GLN A 1 112 ? 22.839 -0.958 -22.797 1.00 88.19 112 GLN A N 1
ATOM 943 C CA . GLN A 1 112 ? 24.123 -1.574 -23.151 1.00 88.19 112 GLN A CA 1
ATOM 944 C C . GLN A 1 112 ? 24.308 -2.965 -22.528 1.00 88.19 112 GLN A C 1
ATOM 946 O O . GLN A 1 112 ? 25.052 -3.787 -23.061 1.00 88.19 112 GLN A O 1
ATOM 951 N N . LYS A 1 113 ? 23.659 -3.230 -21.387 1.00 87.50 113 LYS A N 1
ATOM 952 C CA . LYS A 1 113 ? 23.791 -4.486 -20.631 1.00 87.50 113 LYS A CA 1
ATOM 953 C C . LYS A 1 113 ? 22.681 -5.495 -20.920 1.00 87.50 113 LYS A C 1
ATOM 955 O O . LYS A 1 113 ? 22.869 -6.682 -20.661 1.00 87.50 113 LYS A O 1
ATOM 960 N N . VAL A 1 114 ? 21.537 -5.039 -21.424 1.00 83.38 114 VAL A N 1
ATOM 961 C CA . VAL A 1 114 ? 20.361 -5.867 -21.710 1.00 83.38 114 VAL A CA 1
ATOM 962 C C . VAL A 1 114 ? 20.227 -6.047 -23.225 1.00 83.38 114 VAL A C 1
ATOM 964 O O . VAL A 1 114 ? 20.175 -5.047 -23.939 1.00 83.38 114 VAL A O 1
ATOM 967 N N . PRO A 1 115 ? 20.143 -7.286 -23.750 1.00 85.81 115 PRO A N 1
ATOM 968 C CA . PRO A 1 115 ? 19.959 -7.505 -25.181 1.00 85.81 115 PRO A CA 1
ATOM 969 C C . PRO A 1 115 ? 18.705 -6.798 -25.705 1.00 85.81 115 PRO A C 1
ATOM 971 O O . PRO A 1 115 ? 17.650 -6.846 -25.065 1.00 85.81 115 PRO A O 1
ATOM 974 N N . SER A 1 116 ? 18.803 -6.182 -26.886 1.00 84.62 116 SER A N 1
ATOM 975 C CA . SER A 1 116 ? 17.679 -5.450 -27.483 1.00 84.62 116 SER A CA 1
ATOM 976 C C . SER A 1 116 ? 16.422 -6.320 -27.587 1.00 84.62 116 SER A C 1
ATOM 978 O O . SER A 1 116 ? 16.487 -7.521 -27.859 1.00 84.62 116 SER A O 1
ATOM 980 N N . GLY A 1 117 ? 15.269 -5.711 -27.314 1.00 78.81 117 GLY A N 1
ATOM 981 C CA . GLY A 1 117 ? 13.974 -6.378 -27.267 1.00 78.81 117 GLY A CA 1
ATOM 982 C C . GLY A 1 117 ? 13.696 -7.182 -25.991 1.00 78.81 117 GLY A C 1
ATOM 983 O O . GLY A 1 117 ? 12.567 -7.647 -25.830 1.00 78.81 117 GLY A O 1
ATOM 984 N N . THR A 1 118 ? 14.663 -7.322 -25.078 1.00 83.06 118 THR A N 1
ATOM 985 C CA . THR A 1 118 ? 14.487 -8.054 -23.811 1.00 83.06 118 THR A CA 1
ATOM 986 C C . THR A 1 118 ? 13.865 -7.160 -22.739 1.00 83.06 118 THR A C 1
ATOM 988 O O . THR A 1 118 ? 14.199 -5.981 -22.627 1.00 83.06 118 THR A O 1
ATOM 991 N N . LEU A 1 119 ? 12.960 -7.730 -21.939 1.00 83.88 119 LEU A N 1
ATOM 992 C CA . LEU A 1 119 ? 12.382 -7.067 -20.770 1.00 83.88 119 LEU A CA 1
ATOM 993 C C . LEU A 1 119 ? 13.307 -7.219 -19.562 1.00 83.88 119 LEU A C 1
ATOM 995 O O . LEU A 1 119 ? 13.747 -8.328 -19.259 1.00 83.88 119 LEU A O 1
ATOM 999 N N . SER A 1 120 ? 13.535 -6.130 -18.833 1.00 86.12 120 SER A N 1
ATOM 1000 C CA . SER A 1 120 ? 14.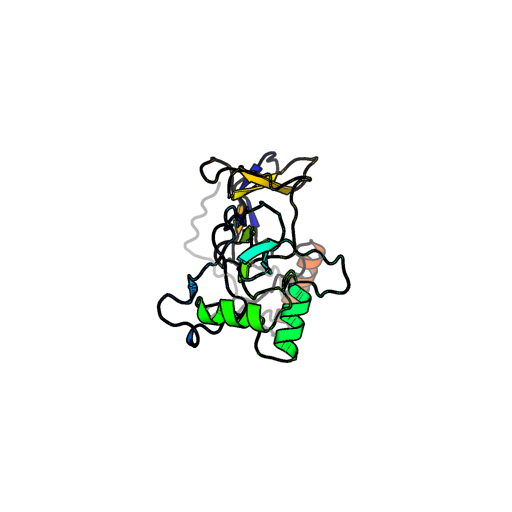222 -6.159 -17.538 1.00 86.12 120 SER A CA 1
ATOM 1001 C C . SER A 1 120 ? 13.429 -5.387 -16.497 1.00 86.12 120 SER A C 1
ATOM 1003 O O . SER A 1 120 ? 13.033 -4.250 -16.744 1.00 86.12 120 SER A O 1
ATOM 1005 N N . TRP A 1 121 ? 13.237 -5.970 -15.315 1.00 89.69 121 TRP A N 1
ATOM 1006 C CA . TRP A 1 121 ? 12.709 -5.231 -14.170 1.00 89.69 121 TRP A CA 1
ATOM 1007 C C . TRP A 1 121 ? 13.663 -4.092 -13.789 1.00 89.69 121 TRP A C 1
ATOM 1009 O O . TRP A 1 121 ? 14.885 -4.258 -13.849 1.00 89.69 121 TRP A O 1
ATOM 1019 N N . ILE A 1 122 ? 13.100 -2.953 -13.384 1.00 90.44 122 ILE A N 1
ATOM 1020 C CA . ILE A 1 122 ? 13.818 -1.869 -12.700 1.00 90.44 122 ILE A CA 1
ATOM 1021 C C . ILE A 1 122 ? 13.190 -1.617 -11.326 1.00 90.44 122 ILE A C 1
ATOM 1023 O O . ILE A 1 122 ? 12.085 -2.079 -11.033 1.00 90.44 122 ILE A O 1
ATOM 1027 N N . GLY A 1 123 ? 13.909 -0.914 -10.451 1.00 88.75 123 GLY A N 1
ATOM 1028 C CA . GLY A 1 123 ? 13.531 -0.744 -9.050 1.00 88.75 123 GLY A CA 1
ATOM 1029 C C . GLY A 1 123 ? 12.329 0.173 -8.838 1.00 88.75 123 GLY A C 1
ATOM 1030 O O . GLY A 1 123 ? 12.012 0.469 -7.694 1.00 88.75 123 GLY A O 1
ATOM 1031 N N . LEU A 1 124 ? 11.678 0.661 -9.896 1.00 88.75 124 LEU A N 1
ATOM 1032 C CA . LEU A 1 124 ? 10.516 1.535 -9.789 1.00 88.75 124 LEU A CA 1
ATOM 1033 C C . LEU A 1 124 ? 9.251 0.697 -9.576 1.00 88.75 124 LEU A C 1
ATOM 1035 O O . LEU A 1 124 ? 8.972 -0.237 -10.331 1.00 88.75 124 LEU A O 1
ATOM 1039 N N . TYR A 1 125 ? 8.482 1.041 -8.549 1.00 84.88 125 TYR A N 1
ATOM 1040 C CA . TYR A 1 125 ? 7.213 0.399 -8.219 1.00 84.88 125 TYR A CA 1
ATOM 1041 C C . TYR A 1 125 ? 6.228 1.416 -7.637 1.00 84.88 125 TYR A C 1
ATOM 1043 O O . TYR A 1 125 ? 6.615 2.512 -7.229 1.00 84.88 125 TYR A O 1
ATOM 1051 N N . ARG A 1 126 ? 4.944 1.063 -7.584 1.00 80.56 126 ARG A N 1
ATOM 1052 C CA . ARG A 1 126 ? 3.925 1.820 -6.847 1.00 80.56 126 ARG A CA 1
ATOM 1053 C C . ARG A 1 126 ? 2.963 0.877 -6.138 1.00 80.56 126 ARG A C 1
ATOM 1055 O O . ARG A 1 126 ? 2.562 -0.158 -6.680 1.00 80.56 126 ARG A O 1
ATOM 1062 N N . HIS A 1 127 ? 2.567 1.259 -4.931 1.00 75.50 127 HIS A N 1
ATOM 1063 C CA . HIS A 1 127 ? 1.409 0.665 -4.279 1.00 75.50 127 HIS A CA 1
ATOM 1064 C C . HIS A 1 127 ? 0.163 1.382 -4.782 1.00 75.50 127 HIS A C 1
ATOM 1066 O O . HIS A 1 127 ? 0.097 2.605 -4.718 1.00 75.50 127 HIS A O 1
ATOM 1072 N N . VAL A 1 128 ? -0.805 0.621 -5.293 1.00 78.38 128 VAL A N 1
ATOM 1073 C CA . VAL A 1 128 ? -2.055 1.204 -5.792 1.00 78.38 128 VAL A CA 1
ATOM 1074 C C . VAL A 1 128 ? -2.935 1.614 -4.615 1.00 78.38 128 VAL A C 1
ATOM 1076 O O . VAL A 1 128 ? -3.358 2.756 -4.563 1.00 78.38 128 VAL A O 1
ATOM 1079 N N . TRP A 1 129 ? -3.113 0.737 -3.620 1.00 84.00 129 TRP A N 1
ATOM 1080 C CA . TRP A 1 129 ? -3.912 1.008 -2.421 1.00 84.00 129 TRP A CA 1
ATOM 1081 C C . TRP A 1 129 ? -3.053 1.005 -1.158 1.00 84.00 129 TRP A C 1
ATOM 1083 O O . TRP A 1 129 ? -2.325 0.042 -0.905 1.00 84.00 129 TRP A O 1
ATOM 1093 N N . ILE A 1 130 ? -3.164 2.064 -0.358 1.00 85.44 130 ILE A N 1
ATOM 1094 C CA . ILE A 1 130 ? -2.390 2.257 0.873 1.00 85.44 130 ILE A CA 1
ATOM 1095 C C . ILE A 1 130 ? -3.272 2.697 2.041 1.00 85.44 130 ILE A C 1
ATOM 1097 O O . ILE A 1 130 ? -4.308 3.343 1.867 1.00 85.44 130 ILE A O 1
ATOM 1101 N N . TRP A 1 131 ? -2.855 2.336 3.251 1.00 84.38 131 TRP A N 1
ATOM 1102 C CA . TRP A 1 131 ? -3.539 2.692 4.487 1.00 84.38 131 TRP A CA 1
ATOM 1103 C C . TRP A 1 131 ? -3.036 4.028 5.036 1.00 84.38 131 TRP A C 1
ATOM 1105 O O . TRP A 1 131 ? -1.837 4.309 5.090 1.00 84.38 131 TRP A O 1
ATOM 1115 N N . ARG A 1 132 ? -3.969 4.868 5.485 1.00 76.12 132 ARG A N 1
ATOM 1116 C CA . ARG A 1 132 ? -3.669 6.065 6.279 1.00 76.12 132 ARG A CA 1
ATOM 1117 C C . ARG A 1 132 ? -3.432 5.694 7.749 1.00 76.12 132 ARG A C 1
ATOM 1119 O O . ARG A 1 132 ? -4.072 4.770 8.245 1.00 76.12 132 ARG A O 1
ATOM 1126 N N . PRO A 1 133 ? -2.632 6.484 8.492 1.00 69.81 133 PRO A N 1
ATOM 1127 C CA . PRO A 1 133 ? -1.833 7.631 8.041 1.00 69.81 133 PRO A CA 1
ATOM 1128 C C . PRO A 1 133 ? -0.384 7.273 7.666 1.00 69.81 133 PRO A C 1
ATOM 1130 O O . PRO A 1 133 ? 0.341 8.141 7.191 1.00 69.81 133 PRO A O 1
ATOM 1133 N N . ASP A 1 134 ? 0.053 6.038 7.908 1.00 70.12 134 ASP A N 1
ATOM 1134 C CA . ASP A 1 134 ? 1.461 5.632 7.816 1.00 70.12 134 ASP A CA 1
ATOM 1135 C C . ASP A 1 134 ? 1.917 5.243 6.400 1.00 70.12 134 ASP A C 1
ATOM 1137 O O . ASP A 1 134 ? 3.093 4.943 6.199 1.00 70.12 134 ASP A O 1
ATOM 1141 N N . ASN A 1 135 ? 1.016 5.299 5.412 1.00 69.88 135 ASN A N 1
ATOM 1142 C CA . ASN A 1 135 ? 1.238 4.852 4.034 1.00 69.88 135 ASN A CA 1
ATOM 1143 C C . ASN A 1 135 ? 1.680 3.382 3.958 1.00 69.88 135 ASN A C 1
ATOM 1145 O O . ASN A 1 135 ? 2.416 2.994 3.046 1.00 69.88 135 ASN A O 1
ATOM 1149 N N . SER A 1 136 ? 1.253 2.563 4.923 1.00 75.00 136 SER A N 1
ATOM 1150 C CA . SER A 1 136 ? 1.503 1.128 4.891 1.00 75.00 136 SER A CA 1
ATOM 1151 C C . SER A 1 136 ? 0.684 0.453 3.789 1.00 75.00 136 SER A C 1
ATOM 1153 O O . SER A 1 136 ? -0.423 0.868 3.440 1.00 75.00 136 SER A O 1
ATOM 1155 N N . HIS A 1 137 ? 1.242 -0.613 3.226 1.00 73.69 137 HIS A N 1
ATOM 1156 C CA . HIS A 1 137 ? 0.549 -1.514 2.312 1.00 73.69 137 HIS A CA 1
ATOM 1157 C C . HIS A 1 137 ? 0.308 -2.853 3.012 1.00 73.69 137 HIS A C 1
ATOM 1159 O O . HIS A 1 137 ? 1.003 -3.210 3.963 1.00 73.69 137 HIS A O 1
ATOM 1165 N N . SER A 1 138 ? -0.684 -3.601 2.539 1.00 73.25 138 SER A N 1
ATOM 1166 C CA . SER A 1 138 ? -0.968 -4.949 3.022 1.00 73.25 138 SER A CA 1
ATOM 1167 C C . SER A 1 138 ? -1.184 -5.879 1.840 1.00 73.25 138 SER A C 1
ATOM 1169 O O . SER A 1 138 ? -1.862 -5.508 0.885 1.00 73.25 138 SER A O 1
ATOM 1171 N N . ASP A 1 139 ? -0.658 -7.098 1.936 1.00 72.88 139 ASP A N 1
ATOM 1172 C CA . ASP A 1 139 ? -0.984 -8.172 0.993 1.00 72.88 139 ASP A CA 1
ATOM 1173 C C . ASP A 1 139 ? -2.421 -8.682 1.189 1.00 72.88 139 ASP A C 1
ATOM 1175 O O . ASP A 1 139 ? -2.980 -9.348 0.316 1.00 72.88 139 ASP A O 1
ATOM 1179 N N . PHE A 1 140 ? -3.041 -8.367 2.334 1.00 80.56 140 PHE A N 1
ATOM 1180 C CA . PHE A 1 140 ? -4.444 -8.665 2.564 1.00 80.56 140 PHE A CA 1
ATOM 1181 C C . PHE A 1 140 ? -5.328 -7.721 1.755 1.00 80.56 140 PHE A C 1
ATOM 1183 O O . PHE A 1 140 ? -5.240 -6.496 1.848 1.00 80.56 140 PHE A O 1
ATOM 1190 N N . SER A 1 141 ? -6.245 -8.323 1.011 1.00 84.38 141 SER A N 1
ATOM 1191 C CA . SER A 1 141 ? -7.203 -7.616 0.191 1.00 84.38 141 SER A CA 1
ATOM 1192 C C . SER A 1 141 ? -8.564 -8.287 0.290 1.00 84.38 141 SER A C 1
ATOM 1194 O O . SER A 1 141 ? -8.658 -9.515 0.266 1.00 84.38 141 SER A O 1
ATOM 1196 N N . TYR A 1 142 ? -9.616 -7.479 0.415 1.00 91.12 142 TYR A N 1
ATOM 1197 C CA . TYR A 1 142 ? -10.980 -7.968 0.579 1.00 91.12 142 TYR A CA 1
ATOM 1198 C C . TYR A 1 142 ? -11.963 -7.225 -0.327 1.00 91.12 142 TYR A C 1
ATOM 1200 O O . TYR A 1 142 ? -13.077 -6.915 0.079 1.00 91.12 142 TYR A O 1
ATOM 1208 N N . TRP A 1 143 ? -11.549 -6.907 -1.554 1.00 91.75 143 TRP A N 1
ATOM 1209 C CA . TRP A 1 143 ? -12.421 -6.280 -2.550 1.00 91.75 143 TRP A CA 1
ATOM 1210 C C . TRP A 1 143 ? -13.613 -7.169 -2.916 1.00 91.75 143 TRP A C 1
ATOM 1212 O O . TRP A 1 143 ? -13.543 -8.400 -2.877 1.00 91.75 143 TRP A O 1
ATOM 1222 N N . VAL A 1 144 ? -14.715 -6.523 -3.292 1.00 92.88 144 VAL A N 1
ATOM 1223 C CA . VAL A 1 144 ? -15.774 -7.151 -4.084 1.00 92.88 144 VAL A CA 1
ATOM 1224 C C . VAL A 1 144 ? -15.174 -7.650 -5.397 1.00 92.88 144 VAL A C 1
ATOM 1226 O O . VAL A 1 144 ? -14.204 -7.094 -5.912 1.00 92.88 144 VAL A O 1
ATOM 1229 N N . ASP A 1 145 ? -15.721 -8.742 -5.916 1.00 89.31 145 ASP A N 1
ATOM 1230 C CA . ASP A 1 145 ? -15.246 -9.336 -7.159 1.00 89.31 145 ASP A CA 1
ATOM 1231 C C . ASP A 1 145 ? -15.300 -8.279 -8.279 1.00 89.31 145 ASP A C 1
ATOM 1233 O O . ASP A 1 145 ? -16.243 -7.491 -8.353 1.00 89.31 145 ASP A O 1
ATOM 1237 N N . GLU A 1 146 ? -14.261 -8.233 -9.118 1.00 86.50 146 GLU A N 1
ATOM 1238 C CA . GLU A 1 146 ? -14.075 -7.222 -10.177 1.00 86.50 146 GLU A CA 1
ATOM 1239 C C . GLU A 1 146 ? -13.841 -5.773 -9.697 1.00 86.50 146 GLU A C 1
ATOM 1241 O O . GLU A 1 146 ? -13.846 -4.848 -10.511 1.00 86.50 146 GLU A O 1
ATOM 1246 N N . HIS A 1 147 ? -13.591 -5.562 -8.402 1.00 87.69 147 HIS A N 1
ATOM 1247 C CA . HIS A 1 147 ? -13.106 -4.292 -7.862 1.00 87.69 147 HIS A CA 1
ATOM 1248 C C . HIS A 1 147 ? -11.597 -4.352 -7.530 1.00 87.69 147 HIS A C 1
ATOM 1250 O O . HIS A 1 147 ? -11.060 -5.429 -7.243 1.00 87.69 147 HIS A O 1
ATOM 1256 N N . PRO A 1 148 ? -10.885 -3.210 -7.545 1.00 88.06 148 PRO A N 1
ATOM 1257 C CA . PRO A 1 148 ? -11.355 -1.879 -7.941 1.00 88.06 148 PRO A CA 1
ATOM 1258 C C . PRO A 1 148 ? -11.592 -1.758 -9.453 1.00 88.06 148 PRO A C 1
ATOM 1260 O O . PRO A 1 148 ? -10.890 -2.389 -10.244 1.00 88.06 148 PRO A O 1
ATOM 1263 N N . LYS A 1 149 ? -12.562 -0.935 -9.866 1.00 83.25 149 LYS A N 1
ATOM 1264 C CA . LYS A 1 149 ? -12.835 -0.662 -11.284 1.00 83.25 149 LYS A CA 1
ATOM 1265 C C . LYS A 1 149 ? -11.957 0.470 -11.817 1.00 83.25 149 LYS A C 1
ATOM 1267 O O . LYS A 1 149 ? -11.458 1.309 -11.074 1.00 83.25 149 LYS A O 1
ATOM 1272 N N . LEU A 1 150 ? -11.774 0.497 -13.136 1.00 76.69 150 LEU A N 1
ATOM 1273 C CA . LEU A 1 150 ? -11.109 1.606 -13.826 1.00 76.69 150 LEU A CA 1
ATOM 1274 C C . LEU A 1 150 ? -12.002 2.861 -13.804 1.00 76.69 150 LEU A C 1
ATOM 1276 O O . LEU A 1 150 ? -13.220 2.753 -13.942 1.00 76.69 150 LEU A O 1
ATOM 1280 N N . ASN A 1 151 ? -11.389 4.047 -13.702 1.00 73.75 151 ASN A N 1
ATOM 1281 C CA . ASN A 1 151 ? -12.047 5.366 -13.773 1.00 73.75 151 ASN A CA 1
ATOM 1282 C C . ASN A 1 151 ? -13.116 5.650 -12.696 1.00 73.75 151 ASN A C 1
ATOM 1284 O O . ASN A 1 151 ? -14.030 6.447 -12.918 1.00 73.75 151 ASN A O 1
ATOM 1288 N N . THR A 1 152 ? -13.014 5.012 -11.533 1.00 81.88 152 THR A N 1
ATOM 1289 C CA . THR A 1 152 ? -13.861 5.280 -10.362 1.00 81.88 152 THR A CA 1
ATOM 1290 C C . THR A 1 152 ? -13.124 6.164 -9.351 1.00 81.88 152 THR A C 1
ATOM 1292 O O . THR A 1 152 ? -12.165 6.847 -9.704 1.00 81.88 152 THR A O 1
ATOM 1295 N N . GLY A 1 153 ? -13.611 6.256 -8.114 1.00 83.75 153 GLY A N 1
ATOM 1296 C CA . GLY A 1 153 ? -12.995 7.106 -7.099 1.00 83.75 153 GLY A CA 1
ATOM 1297 C C . GLY A 1 153 ? -11.874 6.435 -6.309 1.00 83.75 153 GLY A C 1
ATOM 1298 O O . GLY A 1 153 ? -11.667 5.229 -6.395 1.00 83.75 153 GLY A O 1
ATOM 1299 N N . ASP A 1 154 ? -11.152 7.242 -5.537 1.00 87.38 154 ASP A N 1
ATOM 1300 C CA . ASP A 1 154 ? -9.853 6.870 -4.958 1.00 87.38 154 ASP A CA 1
ATOM 1301 C C . ASP A 1 154 ? -9.933 6.457 -3.486 1.00 87.38 154 ASP A C 1
ATOM 1303 O O . ASP A 1 154 ? -8.915 6.244 -2.840 1.00 87.38 154 ASP A O 1
ATOM 1307 N N . CYS A 1 155 ? -11.131 6.355 -2.916 1.00 89.44 155 CYS A N 1
ATOM 1308 C CA . CYS A 1 155 ? -11.310 5.996 -1.514 1.00 89.44 155 CYS A CA 1
ATOM 1309 C C . CYS A 1 155 ? -12.063 4.672 -1.392 1.00 89.44 155 CYS A C 1
ATOM 1311 O O . CYS A 1 155 ? -13.053 4.445 -2.086 1.00 89.44 155 CYS A O 1
ATOM 1313 N N . ALA A 1 156 ? -11.612 3.800 -0.491 1.00 91.38 156 ALA A N 1
ATOM 1314 C CA . ALA A 1 156 ? -12.232 2.501 -0.274 1.00 91.38 156 ALA A CA 1
ATOM 1315 C C . ALA A 1 156 ? -13.318 2.555 0.807 1.00 91.38 156 ALA A C 1
ATOM 1317 O O . ALA A 1 156 ? -13.210 3.246 1.823 1.00 91.38 156 ALA A O 1
ATOM 1318 N N . MET A 1 157 ? -14.347 1.743 0.613 1.00 92.06 157 MET A N 1
ATOM 1319 C CA . MET A 1 157 ? -15.495 1.595 1.492 1.00 92.06 157 MET A CA 1
ATOM 1320 C C . MET A 1 157 ? -15.718 0.127 1.810 1.00 92.06 157 MET A C 1
ATOM 1322 O O . MET A 1 157 ? -15.684 -0.700 0.905 1.00 92.06 157 MET A O 1
ATOM 1326 N N . SER A 1 158 ? -16.037 -0.200 3.057 1.00 91.50 158 SER A N 1
ATOM 1327 C CA . SER A 1 158 ? -16.538 -1.525 3.418 1.00 91.50 158 SER A CA 1
ATOM 1328 C C . SER A 1 158 ? -18.057 -1.590 3.225 1.00 91.50 158 SER A C 1
ATOM 1330 O O . SER A 1 158 ? -18.781 -0.675 3.627 1.00 91.50 158 SER A O 1
ATOM 1332 N N . VAL A 1 159 ? -18.536 -2.664 2.595 1.00 90.44 159 VAL A N 1
ATOM 1333 C CA . VAL A 1 159 ? -19.957 -2.920 2.334 1.00 90.44 159 VAL A CA 1
ATOM 1334 C C . VAL A 1 159 ? -20.522 -3.827 3.422 1.00 90.44 159 VAL A C 1
ATOM 1336 O O . VAL A 1 159 ? -20.179 -5.006 3.505 1.00 90.44 159 VAL A O 1
ATOM 1339 N N . ILE A 1 160 ? -21.401 -3.279 4.254 1.00 86.00 160 ILE A N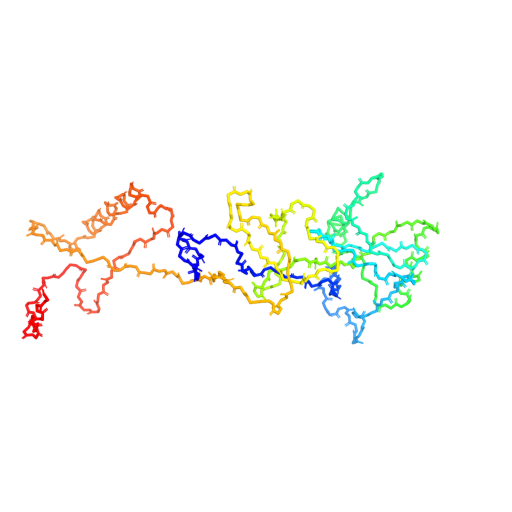 1
ATOM 1340 C CA . ILE A 1 160 ? -22.051 -3.973 5.364 1.00 86.00 160 ILE A CA 1
ATOM 1341 C C . ILE A 1 160 ? -23.432 -4.422 4.893 1.00 86.00 160 ILE A C 1
ATOM 1343 O O . ILE A 1 160 ? -24.413 -3.694 5.012 1.00 86.00 160 ILE A O 1
ATOM 1347 N N . ASP A 1 161 ? -23.487 -5.618 4.318 1.00 83.94 161 ASP A N 1
ATOM 1348 C CA . ASP A 1 161 ? -24.727 -6.296 3.950 1.00 83.94 161 ASP A CA 1
ATOM 1349 C C . ASP A 1 161 ? -24.550 -7.828 4.051 1.00 83.94 161 ASP A C 1
ATOM 1351 O O . ASP A 1 161 ? -23.449 -8.342 4.298 1.00 83.94 161 ASP A O 1
ATOM 1355 N N . ALA A 1 162 ? -25.639 -8.574 3.857 1.00 84.06 162 ALA A N 1
ATOM 1356 C CA . ALA A 1 162 ? -25.641 -10.034 3.953 1.00 84.06 162 ALA A CA 1
ATOM 1357 C C . ALA A 1 162 ? -24.805 -10.748 2.865 1.00 84.06 162 ALA A C 1
ATOM 1359 O O . ALA A 1 162 ? -24.407 -11.904 3.063 1.00 84.06 162 ALA A O 1
ATOM 1360 N N . VAL A 1 163 ? -24.549 -10.079 1.735 1.00 89.56 163 VAL A N 1
ATOM 1361 C CA . VAL A 1 163 ? -23.934 -10.633 0.517 1.00 89.56 163 VAL A CA 1
ATOM 1362 C C . VAL A 1 163 ? -22.422 -10.405 0.518 1.00 89.56 163 VAL A C 1
ATOM 1364 O O . VAL A 1 163 ? -21.639 -11.348 0.443 1.00 89.56 163 VAL A O 1
ATOM 1367 N N . ASN A 1 164 ? -22.012 -9.149 0.640 1.00 87.81 164 ASN A N 1
ATOM 1368 C CA . ASN A 1 164 ? -20.645 -8.664 0.562 1.00 87.81 164 ASN A CA 1
ATOM 1369 C C . ASN A 1 164 ? -19.925 -8.733 1.911 1.00 87.81 164 ASN A C 1
ATOM 1371 O O . ASN A 1 164 ? -18.701 -8.790 1.922 1.00 87.81 164 ASN A O 1
ATOM 1375 N N . ARG A 1 165 ? -20.646 -8.782 3.042 1.00 86.12 165 ARG A N 1
ATOM 1376 C CA . ARG A 1 165 ? -20.106 -9.105 4.382 1.00 86.12 165 ARG A CA 1
ATOM 1377 C C . ARG A 1 165 ? -18.777 -8.412 4.715 1.00 86.12 165 ARG A C 1
ATOM 1379 O O . ARG A 1 165 ? -17.809 -9.052 5.129 1.00 86.12 165 ARG A O 1
ATOM 1386 N N . GLY A 1 166 ? -18.718 -7.104 4.503 1.00 86.38 166 GLY A N 1
ATOM 1387 C CA . GLY A 1 166 ? -17.559 -6.265 4.793 1.00 86.38 166 GLY A CA 1
ATOM 1388 C C . GLY A 1 166 ? -16.547 -6.131 3.653 1.00 86.38 166 GLY A C 1
ATOM 1389 O O . GLY A 1 166 ? -15.546 -5.436 3.846 1.00 86.38 166 GLY A O 1
ATOM 1390 N N . LYS A 1 167 ? -16.784 -6.754 2.486 1.00 93.06 167 LYS A N 1
ATOM 1391 C CA . LYS A 1 167 ? -15.949 -6.589 1.286 1.00 93.06 167 LYS A CA 1
ATOM 1392 C C . LYS A 1 167 ? -15.888 -5.130 0.838 1.00 93.06 167 LYS A C 1
ATOM 1394 O O . LYS A 1 167 ? -16.750 -4.321 1.183 1.00 93.06 167 LYS A O 1
ATOM 1399 N N . TRP A 1 168 ? -14.846 -4.793 0.092 1.00 93.69 168 TRP A N 1
ATOM 1400 C CA . TRP A 1 168 ? -14.505 -3.416 -0.230 1.00 93.69 168 TRP A CA 1
ATOM 1401 C C . TRP A 1 168 ? -14.948 -3.013 -1.630 1.00 93.69 168 TRP A C 1
ATOM 1403 O O . TRP A 1 168 ? -14.854 -3.799 -2.571 1.00 93.69 168 TRP A O 1
ATOM 1413 N N . VAL A 1 169 ? -15.379 -1.765 -1.766 1.00 92.75 169 VAL A N 1
ATOM 1414 C CA . VAL A 1 169 ? -15.626 -1.091 -3.045 1.00 92.75 169 VAL A CA 1
ATOM 1415 C C . VAL A 1 169 ? -15.008 0.295 -3.001 1.00 92.75 169 VAL A C 1
ATOM 1417 O O . VAL A 1 169 ? -14.910 0.901 -1.939 1.00 92.75 169 VAL A O 1
ATOM 1420 N N . GLU A 1 170 ? -14.593 0.808 -4.143 1.00 91.62 170 GLU A N 1
ATOM 1421 C CA . GLU A 1 170 ? -14.084 2.163 -4.282 1.00 91.62 170 GLU A CA 1
ATOM 1422 C C . GLU A 1 170 ? -15.196 3.172 -4.595 1.00 91.62 170 GLU A C 1
ATOM 1424 O O . GLU A 1 170 ? -16.220 2.848 -5.201 1.00 91.62 170 GLU A O 1
ATOM 1429 N N . SER A 1 171 ? -14.995 4.413 -4.161 1.00 91.50 171 SER A N 1
ATOM 1430 C CA . SER A 1 171 ? -15.909 5.532 -4.374 1.00 91.50 171 SER A CA 1
ATOM 1431 C C . SER A 1 171 ? -15.144 6.852 -4.382 1.00 91.50 171 SER A C 1
ATOM 1433 O O . SER A 1 171 ? -14.018 6.942 -3.884 1.00 91.50 171 SER A O 1
ATOM 1435 N N . TYR A 1 172 ? -15.740 7.902 -4.954 1.00 89.81 172 TYR A N 1
ATOM 1436 C CA . TYR A 1 172 ? -15.136 9.233 -4.939 1.00 89.81 172 TYR A CA 1
ATOM 1437 C C . TYR A 1 172 ? -15.014 9.721 -3.498 1.00 89.81 172 TYR A C 1
ATOM 1439 O O . TYR A 1 172 ? -15.982 9.690 -2.740 1.00 89.81 172 TYR A O 1
ATOM 1447 N N . CYS A 1 173 ? -13.823 10.186 -3.122 1.00 87.56 173 CYS A N 1
ATOM 1448 C CA . CYS A 1 173 ? -13.525 10.631 -1.759 1.00 87.56 173 CYS A CA 1
ATOM 1449 C C . CYS A 1 173 ? -14.405 11.804 -1.290 1.00 87.56 173 CYS A C 1
ATOM 1451 O O . CYS A 1 173 ? -14.501 12.069 -0.096 1.00 87.56 173 CYS A O 1
ATOM 1453 N N . SER A 1 174 ? -15.043 12.517 -2.224 1.00 89.56 174 SER A N 1
ATOM 1454 C CA . SER A 1 174 ? -15.992 13.600 -1.957 1.00 89.56 174 SER A CA 1
ATOM 1455 C C . SER A 1 174 ? -17.373 13.124 -1.497 1.00 89.56 174 SER A C 1
ATOM 1457 O O . SER A 1 174 ? -18.172 13.942 -1.036 1.00 89.56 174 SER A O 1
ATOM 1459 N N . GLU A 1 175 ? -17.684 11.836 -1.645 1.00 89.12 175 GLU A N 1
ATOM 1460 C CA . GLU A 1 175 ? -18.984 11.286 -1.273 1.00 89.12 175 GLU A CA 1
ATOM 1461 C C . GLU A 1 175 ? -19.184 11.247 0.249 1.00 89.12 175 GLU A C 1
ATOM 1463 O O . GLU A 1 175 ? -18.262 11.019 1.038 1.00 89.12 175 GLU A O 1
ATOM 1468 N N . LYS A 1 176 ? -20.430 11.449 0.682 1.00 85.69 176 LYS A N 1
ATOM 1469 C CA . LYS A 1 176 ? -20.781 11.514 2.106 1.00 85.69 176 LYS A CA 1
ATOM 1470 C C . LYS A 1 176 ? -21.326 10.173 2.580 1.00 85.69 176 LYS A C 1
ATOM 1472 O O . LYS A 1 176 ? -22.439 9.797 2.227 1.00 85.69 176 LYS A O 1
ATOM 1477 N N . PHE A 1 177 ? -20.570 9.497 3.440 1.00 82.69 177 PHE A N 1
ATOM 1478 C CA . PHE A 1 177 ? -20.958 8.225 4.047 1.00 82.69 177 PHE A CA 1
ATOM 1479 C C . PHE A 1 177 ? -20.572 8.164 5.525 1.00 82.69 177 PHE A C 1
ATOM 1481 O O . PHE A 1 177 ? -19.787 8.977 6.017 1.00 82.69 177 PHE A O 1
ATOM 1488 N N . HIS A 1 178 ? -21.123 7.171 6.224 1.00 83.44 178 HIS A N 1
ATOM 1489 C CA . HIS A 1 178 ? -20.670 6.802 7.563 1.00 83.44 178 HIS A CA 1
ATOM 1490 C C . HIS A 1 178 ? -19.213 6.319 7.509 1.00 83.44 178 HIS A C 1
ATOM 1492 O O . HIS A 1 178 ? -18.702 5.963 6.448 1.00 83.44 178 HIS A O 1
ATOM 1498 N N . PHE A 1 179 ? -18.528 6.302 8.647 1.00 80.75 179 PHE A N 1
ATOM 1499 C CA . PHE A 1 179 ? -17.109 5.957 8.724 1.00 80.75 179 PHE A CA 1
ATOM 1500 C C . PHE A 1 179 ? -16.803 5.143 9.980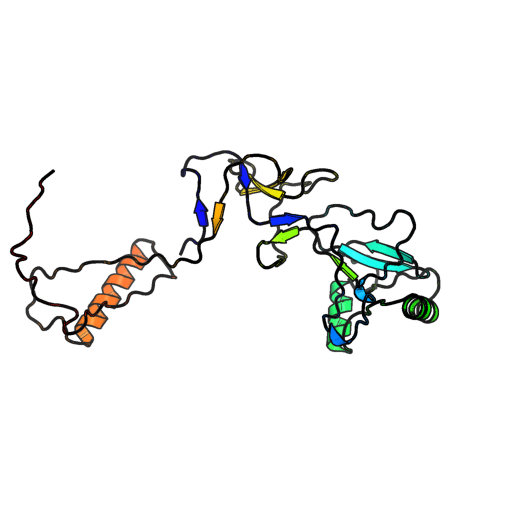 1.00 80.75 179 PHE A C 1
ATOM 1502 O O . PHE A 1 179 ? -17.573 5.136 10.940 1.00 80.75 179 PHE A O 1
ATOM 1509 N N . MET A 1 180 ? -15.668 4.450 9.963 1.00 74.94 180 MET A N 1
ATOM 1510 C CA . MET A 1 180 ? -15.161 3.694 11.106 1.00 74.94 180 MET A CA 1
ATOM 1511 C C . MET A 1 180 ? -13.879 4.343 11.623 1.00 74.94 180 MET A C 1
ATOM 1513 O O . MET A 1 180 ? -12.990 4.674 10.838 1.00 74.94 180 MET A O 1
ATOM 1517 N N . CYS A 1 181 ? -13.763 4.491 12.943 1.00 73.19 181 CYS A N 1
ATOM 1518 C CA . CYS A 1 181 ? -12.561 5.027 13.575 1.00 73.19 181 CYS A CA 1
ATOM 1519 C C . CYS A 1 181 ? -11.708 3.898 14.150 1.00 73.19 181 CYS A C 1
ATOM 1521 O O . CYS A 1 181 ? -12.217 2.972 14.785 1.00 73.19 181 CYS A O 1
ATOM 1523 N N . GLN A 1 182 ? -10.393 4.011 13.986 1.00 72.25 182 GLN A N 1
ATOM 1524 C CA . GLN A 1 182 ? -9.443 3.191 14.722 1.00 72.25 182 GLN A CA 1
ATOM 1525 C C . GLN A 1 182 ? -9.055 3.914 16.010 1.00 72.25 182 GLN A C 1
ATOM 1527 O O . GLN A 1 182 ? -8.610 5.060 15.965 1.00 72.25 182 GLN A O 1
ATOM 1532 N N . SER A 1 183 ? -9.199 3.241 17.150 1.00 67.81 183 SER A N 1
ATOM 1533 C CA . SER A 1 183 ? -8.738 3.763 18.433 1.00 67.81 183 SER A CA 1
ATOM 1534 C C . SER A 1 183 ? -7.531 2.985 18.933 1.00 67.81 183 SER A C 1
ATOM 1536 O O . SER A 1 183 ? -7.535 1.754 19.015 1.00 67.81 183 SER A O 1
ATOM 1538 N N . ASN A 1 184 ? -6.494 3.740 19.286 1.00 64.81 184 ASN A N 1
ATOM 1539 C CA . ASN A 1 184 ? -5.342 3.237 20.025 1.00 64.81 184 ASN A CA 1
ATOM 1540 C C . ASN A 1 184 ? -5.564 3.318 21.543 1.00 64.81 184 ASN A C 1
ATOM 1542 O O . ASN A 1 184 ? -4.681 2.937 22.312 1.00 64.81 184 ASN A O 1
ATOM 1546 N N . GLU A 1 185 ? -6.722 3.814 21.988 1.00 60.34 185 GLU A N 1
ATOM 1547 C CA . GLU A 1 185 ? -7.031 3.939 23.403 1.00 60.34 185 GLU A CA 1
ATOM 1548 C C . GLU A 1 185 ? -7.303 2.560 23.998 1.00 60.34 185 GLU A C 1
ATOM 1550 O O . GLU A 1 185 ? -8.280 1.867 23.694 1.00 60.34 185 GLU A O 1
ATOM 1555 N N . THR A 1 186 ? -6.419 2.152 24.902 1.00 57.62 186 THR A N 1
ATOM 1556 C CA . THR A 1 186 ? -6.726 1.078 25.833 1.00 57.62 186 THR A CA 1
ATOM 1557 C C . THR A 1 186 ? -7.859 1.552 26.735 1.00 57.62 186 THR A C 1
ATOM 1559 O O . THR A 1 186 ? -7.643 2.396 27.605 1.00 57.62 186 THR A O 1
ATOM 1562 N N . HIS A 1 187 ? -9.058 1.014 26.537 1.00 62.34 187 HIS A N 1
ATOM 1563 C CA . HIS A 1 187 ? -10.182 1.284 27.422 1.00 62.34 187 HIS A CA 1
ATOM 1564 C C . HIS A 1 187 ? -9.863 0.683 28.797 1.00 62.34 187 HIS A C 1
ATOM 1566 O O . HIS A 1 187 ? -9.752 -0.538 28.945 1.00 62.34 187 HIS A O 1
ATOM 1572 N N . GLN A 1 188 ? -9.635 1.549 29.785 1.00 67.12 188 GLN A N 1
ATOM 1573 C CA . GLN A 1 188 ? -9.420 1.151 31.172 1.00 67.12 188 GLN A CA 1
ATOM 1574 C C . GLN A 1 188 ? -10.769 1.117 31.881 1.00 67.12 188 GLN A C 1
ATOM 1576 O O . GLN A 1 188 ? -11.473 2.120 31.943 1.00 67.12 188 GLN A O 1
ATOM 1581 N N . PHE A 1 189 ? -11.119 -0.040 32.432 1.00 73.50 189 PHE A N 1
ATOM 1582 C CA . PHE A 1 189 ? -12.310 -0.199 33.254 1.00 73.50 189 PHE A CA 1
ATOM 1583 C C . PHE A 1 189 ? -11.890 -0.279 34.720 1.00 73.50 189 PHE A C 1
ATOM 1585 O O . PHE A 1 189 ? -10.997 -1.051 35.074 1.00 73.50 189 PHE A O 1
ATOM 1592 N N . HIS A 1 190 ? -12.534 0.510 35.578 1.00 81.00 190 HIS A N 1
ATOM 1593 C CA . HIS A 1 190 ? -12.337 0.432 37.022 1.00 81.00 190 HIS A CA 1
ATOM 1594 C C . HIS A 1 190 ? -13.392 -0.483 37.637 1.00 81.00 190 HIS A C 1
ATOM 1596 O O . HIS A 1 190 ? -14.583 -0.186 37.598 1.00 81.00 190 HIS A O 1
ATOM 1602 N N . ILE A 1 191 ? -12.945 -1.589 38.230 1.00 80.50 191 ILE A N 1
ATOM 1603 C CA . ILE A 1 191 ? -13.803 -2.514 38.972 1.00 80.50 191 ILE A CA 1
ATOM 1604 C C . ILE A 1 191 ? -13.616 -2.221 40.460 1.00 80.50 191 ILE A C 1
ATOM 1606 O O . ILE A 1 191 ? -12.527 -2.421 41.002 1.00 80.50 191 ILE A O 1
ATOM 1610 N N . LYS A 1 192 ? -14.671 -1.742 41.129 1.00 86.19 192 LYS A N 1
ATOM 1611 C CA . LYS A 1 192 ? -14.683 -1.604 42.590 1.00 86.19 192 LYS A CA 1
ATOM 1612 C C . LYS A 1 192 ? -15.041 -2.954 43.206 1.00 86.19 192 LYS A C 1
ATOM 1614 O O . LYS A 1 192 ? -16.098 -3.507 42.916 1.00 86.19 192 LYS A O 1
ATOM 1619 N N . LEU A 1 193 ? -14.163 -3.472 44.058 1.00 87.31 193 LEU A N 1
ATOM 1620 C CA . LEU A 1 193 ? -14.415 -4.677 44.841 1.00 87.31 193 LEU A CA 1
ATOM 1621 C C . LEU A 1 193 ? -14.722 -4.278 46.278 1.00 87.31 193 LEU A C 1
ATOM 1623 O O . LEU A 1 193 ? -13.920 -3.599 46.917 1.00 87.31 193 LEU A O 1
ATOM 1627 N N . THR A 1 194 ? -15.854 -4.749 46.788 1.00 87.25 194 THR A N 1
ATOM 1628 C CA . THR A 1 194 ? -16.250 -4.550 48.182 1.00 87.25 194 THR A CA 1
ATOM 1629 C C . THR A 1 194 ? -16.285 -5.904 48.875 1.00 87.25 194 THR A C 1
ATOM 1631 O O . THR A 1 194 ? -17.010 -6.808 48.460 1.00 87.25 194 THR A O 1
ATOM 1634 N N . ALA A 1 195 ? -15.490 -6.062 49.932 1.00 84.25 195 ALA A N 1
ATOM 1635 C CA . ALA A 1 195 ? -15.508 -7.269 50.745 1.00 84.25 195 ALA A CA 1
ATOM 1636 C C . ALA A 1 195 ? -16.663 -7.198 51.751 1.00 84.25 195 ALA A C 1
ATOM 1638 O O . ALA A 1 195 ? -16.657 -6.361 52.647 1.00 84.25 195 ALA A O 1
ATOM 1639 N N . VAL A 1 196 ? -17.642 -8.096 51.617 1.00 81.81 196 VAL A N 1
ATOM 1640 C CA . VAL A 1 196 ? -18.803 -8.165 52.526 1.00 81.81 196 VAL A CA 1
ATOM 1641 C C . VAL A 1 196 ? -18.395 -8.675 53.914 1.00 81.81 196 VAL A C 1
ATOM 1643 O O . VAL A 1 196 ? -18.900 -8.213 54.932 1.00 81.81 196 VAL A O 1
ATOM 1646 N N . LYS A 1 197 ? -17.454 -9.625 53.966 1.00 79.88 197 LYS A N 1
ATOM 1647 C CA . LYS A 1 197 ? -16.855 -10.147 55.198 1.00 79.88 197 LYS A CA 1
ATOM 1648 C C . LYS A 1 197 ? -15.462 -10.683 54.886 1.00 79.88 197 LYS A C 1
ATOM 1650 O O . LYS A 1 197 ? -15.289 -11.377 53.889 1.00 79.88 197 LYS A O 1
ATOM 1655 N N . SER A 1 198 ? -14.489 -10.397 55.746 1.00 79.62 198 SER A N 1
ATOM 1656 C CA . SER A 1 198 ? -13.158 -11.006 55.688 1.00 79.62 198 SER A CA 1
ATOM 1657 C C . SER A 1 198 ? -12.709 -11.409 57.086 1.00 79.62 198 SER A C 1
ATOM 1659 O O . SER A 1 198 ? -12.905 -10.656 58.038 1.00 79.62 198 SER A O 1
ATOM 1661 N N . SER A 1 199 ? -12.115 -12.595 57.205 1.00 80.06 199 SER A N 1
ATOM 1662 C CA . SER A 1 199 ? -11.447 -13.076 58.420 1.00 80.06 199 SER A CA 1
ATOM 1663 C C . SER A 1 199 ? -9.921 -12.933 58.361 1.00 80.06 199 SER A C 1
ATOM 1665 O O . SER A 1 199 ? -9.260 -13.214 59.353 1.00 80.06 199 SER A O 1
ATOM 1667 N N . GLY A 1 200 ? -9.365 -12.526 57.214 1.00 83.88 200 GLY A N 1
ATOM 1668 C CA . GLY A 1 200 ? -7.925 -12.369 56.987 1.00 83.88 200 GLY A CA 1
ATOM 1669 C C . GLY A 1 200 ? -7.560 -10.998 56.417 1.00 83.88 200 GLY A C 1
ATOM 1670 O O . GLY A 1 200 ? -8.439 -10.211 56.046 1.00 83.88 200 GLY A O 1
ATOM 1671 N N . ASP A 1 201 ? -6.258 -10.713 56.351 1.00 88.25 201 ASP A N 1
ATOM 1672 C CA . ASP A 1 201 ? -5.755 -9.478 55.750 1.00 88.25 201 ASP A CA 1
ATOM 1673 C C . ASP A 1 201 ? -5.879 -9.535 54.223 1.00 88.25 201 ASP A C 1
ATOM 1675 O O . ASP A 1 201 ? -5.199 -10.301 53.543 1.00 88.25 201 ASP A O 1
ATOM 1679 N N . LEU A 1 202 ? -6.760 -8.698 53.677 1.00 89.56 202 LEU A N 1
ATOM 1680 C CA . LEU A 1 202 ? -6.975 -8.584 52.236 1.00 89.56 202 LEU A CA 1
ATOM 1681 C C . LEU A 1 202 ? -5.815 -7.896 51.512 1.00 89.56 202 LEU A C 1
ATOM 1683 O O . LEU A 1 202 ? -5.784 -7.918 50.287 1.00 89.56 202 LEU A O 1
ATOM 1687 N N . ASN A 1 203 ? -4.892 -7.267 52.243 1.00 90.12 203 ASN A N 1
ATOM 1688 C CA . ASN A 1 203 ? -3.695 -6.647 51.683 1.00 90.12 203 ASN A CA 1
ATOM 1689 C C . ASN A 1 203 ? -2.465 -7.563 51.730 1.00 90.12 203 ASN A C 1
ATOM 1691 O O . ASN A 1 203 ? -1.389 -7.127 51.318 1.00 90.12 203 ASN A O 1
ATOM 1695 N N . ASP A 1 204 ? -2.612 -8.814 52.181 1.00 92.56 204 ASP A N 1
ATOM 1696 C CA . ASP A 1 204 ? -1.560 -9.819 52.051 1.00 92.56 204 ASP A CA 1
ATOM 1697 C C . ASP A 1 204 ? -1.243 -10.047 50.555 1.00 92.56 204 ASP A C 1
ATOM 1699 O O . ASP A 1 204 ? -2.168 -10.234 49.752 1.00 92.56 204 ASP A O 1
ATOM 1703 N N . PRO A 1 205 ? 0.039 -10.028 50.139 1.00 92.19 205 PRO A N 1
ATOM 1704 C CA . PRO A 1 205 ? 0.421 -10.200 48.740 1.00 92.19 205 PRO A CA 1
ATOM 1705 C C . PRO A 1 205 ? -0.161 -11.463 48.095 1.00 92.19 205 PRO A C 1
ATOM 1707 O O . PRO A 1 205 ? -0.701 -11.379 46.993 1.00 92.19 205 PRO A O 1
ATOM 1710 N N . ASN A 1 206 ? -0.156 -12.596 48.803 1.00 92.31 206 ASN A N 1
ATOM 1711 C CA . ASN A 1 206 ? -0.685 -13.860 48.288 1.00 92.31 206 ASN A CA 1
ATOM 1712 C C . ASN A 1 206 ? -2.207 -13.790 48.114 1.00 92.31 206 ASN A C 1
ATOM 1714 O O . ASN A 1 206 ? -2.755 -14.316 47.145 1.00 92.31 206 ASN A O 1
ATOM 1718 N N . VAL A 1 207 ? -2.901 -13.108 49.032 1.00 91.75 207 VAL A N 1
ATOM 1719 C CA . VAL A 1 207 ? -4.357 -12.909 48.956 1.00 91.75 207 VAL A CA 1
ATOM 1720 C C . VAL A 1 207 ? -4.716 -11.987 47.790 1.00 91.75 207 VAL A C 1
ATOM 1722 O O . VAL A 1 207 ? -5.591 -12.318 46.988 1.00 91.75 207 VAL A O 1
ATOM 1725 N N . THR A 1 208 ? -4.030 -10.851 47.647 1.00 91.56 208 THR A N 1
ATOM 1726 C CA . THR A 1 208 ? -4.277 -9.906 46.544 1.00 91.56 208 THR A CA 1
ATOM 1727 C C . THR A 1 208 ? -3.979 -10.514 45.171 1.00 91.56 208 THR A C 1
ATOM 1729 O O . THR A 1 208 ? -4.702 -10.238 44.210 1.00 91.56 208 THR A O 1
ATOM 1732 N N . GLU A 1 209 ? -2.955 -11.363 45.065 1.00 93.12 209 GLU A N 1
ATOM 1733 C CA . GLU A 1 209 ? -2.635 -12.106 43.846 1.00 93.12 209 GLU A CA 1
ATOM 1734 C C . GLU A 1 209 ? -3.703 -13.163 43.532 1.00 93.12 209 GLU A C 1
ATOM 1736 O O . GLU A 1 209 ? -4.199 -13.229 42.405 1.00 93.12 209 GLU A O 1
ATOM 1741 N N . ALA A 1 210 ? -4.143 -13.931 44.534 1.00 93.06 210 ALA A N 1
ATOM 1742 C CA . ALA A 1 210 ? -5.209 -14.915 44.364 1.00 93.06 210 ALA A CA 1
ATOM 1743 C C . ALA A 1 210 ? -6.522 -14.271 43.885 1.00 93.06 210 ALA A C 1
ATOM 1745 O O . ALA A 1 210 ? -7.168 -14.790 42.972 1.00 93.06 210 ALA A O 1
ATOM 1746 N N . ILE A 1 211 ? -6.899 -13.113 44.440 1.00 91.25 211 ILE A N 1
ATOM 1747 C CA . ILE A 1 211 ? -8.099 -12.374 44.017 1.00 91.25 211 ILE A CA 1
ATOM 1748 C C . ILE A 1 211 ? -7.986 -11.928 42.550 1.00 91.25 211 ILE A C 1
ATOM 1750 O O . ILE A 1 211 ? -8.939 -12.110 41.788 1.00 91.25 211 ILE A O 1
ATOM 1754 N N . LEU A 1 212 ? -6.835 -11.387 42.127 1.00 91.56 212 LEU A N 1
ATOM 1755 C CA . LEU A 1 212 ? -6.605 -11.018 40.722 1.00 91.56 212 LEU A CA 1
ATOM 1756 C C . LEU A 1 212 ? -6.745 -12.220 39.784 1.00 91.56 212 LEU A C 1
ATOM 1758 O O . LEU A 1 212 ? -7.402 -12.108 38.749 1.00 91.56 212 LEU A O 1
ATOM 1762 N N . ASN A 1 213 ? -6.173 -13.366 40.158 1.00 90.81 213 ASN A N 1
ATOM 1763 C CA . ASN A 1 213 ? -6.235 -14.587 39.355 1.00 90.81 213 ASN A CA 1
ATOM 1764 C C . ASN A 1 213 ? -7.675 -15.093 39.194 1.00 90.81 213 ASN A C 1
ATOM 1766 O O . ASN A 1 213 ? -8.083 -15.452 38.088 1.00 90.81 213 ASN A O 1
ATOM 1770 N N . VAL A 1 214 ? -8.476 -15.054 40.264 1.00 90.94 214 VAL A N 1
ATOM 1771 C CA . VAL A 1 214 ? -9.901 -15.422 40.212 1.00 90.94 214 VAL A CA 1
ATOM 1772 C C . VAL A 1 214 ? -10.690 -14.482 39.295 1.00 90.94 214 VAL A C 1
ATOM 1774 O O . VAL A 1 214 ? -11.506 -14.943 38.496 1.00 90.94 214 VAL A O 1
ATOM 1777 N N . LEU A 1 215 ? -10.450 -13.169 39.371 1.00 88.56 215 LEU A N 1
ATOM 1778 C CA . LEU A 1 215 ? -11.112 -12.196 38.494 1.00 88.56 215 LEU A CA 1
ATOM 1779 C C . LEU A 1 215 ? -10.728 -12.407 37.030 1.00 88.56 215 LEU A C 1
ATOM 1781 O O . LEU A 1 215 ? -11.598 -12.396 36.160 1.00 88.56 215 LEU A O 1
ATOM 1785 N N . GLN A 1 216 ? -9.446 -12.659 36.766 1.00 87.62 216 GLN A N 1
ATOM 1786 C CA . GLN A 1 216 ? -8.957 -12.938 35.423 1.00 87.62 216 GLN A CA 1
ATOM 1787 C C . GLN A 1 216 ? -9.614 -14.196 34.837 1.00 87.62 216 GLN A C 1
ATOM 1789 O O . GLN A 1 216 ? -10.056 -14.170 33.689 1.00 87.62 216 GLN A O 1
ATOM 1794 N N . ALA A 1 217 ? -9.725 -15.274 35.622 1.00 87.88 217 ALA A N 1
ATOM 1795 C CA . ALA A 1 217 ? -10.383 -16.509 35.200 1.00 87.88 217 ALA A CA 1
ATOM 1796 C C . ALA A 1 217 ? -11.860 -16.277 34.842 1.00 87.88 217 ALA A C 1
ATOM 1798 O O . ALA A 1 217 ? -12.286 -16.630 33.744 1.00 87.88 217 ALA A O 1
ATOM 1799 N N . LYS A 1 218 ? -12.615 -15.583 35.703 1.00 86.19 218 LYS A N 1
ATOM 1800 C CA . LYS A 1 218 ? -14.033 -15.269 35.451 1.00 86.19 218 LYS A CA 1
ATOM 1801 C C . LYS A 1 218 ? -14.252 -14.392 34.220 1.00 86.19 218 LYS A C 1
ATOM 1803 O O . LYS A 1 218 ? -15.204 -14.601 33.468 1.00 86.19 218 LYS A O 1
ATOM 1808 N N . MET A 1 219 ? -13.381 -13.407 33.996 1.00 78.81 219 MET A N 1
ATOM 1809 C CA . MET A 1 219 ? -13.435 -12.583 32.785 1.00 78.81 219 MET A CA 1
ATOM 1810 C C . MET A 1 219 ? -13.187 -13.416 31.525 1.00 78.81 219 MET A C 1
ATOM 1812 O O . MET A 1 219 ? 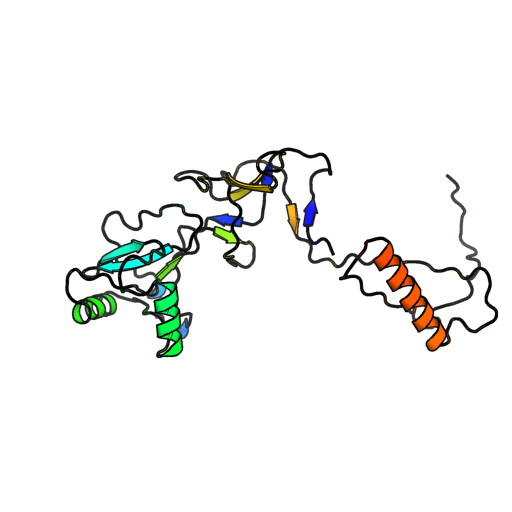-13.866 -13.216 30.517 1.00 78.81 219 MET A O 1
ATOM 1816 N N . ASN A 1 220 ? -12.251 -14.368 31.589 1.00 82.06 220 ASN A N 1
ATOM 1817 C CA . ASN A 1 220 ? -11.974 -15.273 30.477 1.00 82.06 220 ASN A CA 1
ATOM 1818 C C . ASN A 1 220 ? -13.178 -16.183 30.178 1.00 82.06 220 ASN A C 1
ATOM 1820 O O . ASN A 1 220 ? -13.564 -16.290 29.014 1.00 82.06 220 ASN A O 1
ATOM 1824 N N . GLU A 1 221 ? -13.797 -16.774 31.208 1.00 82.25 221 GLU A N 1
ATOM 1825 C CA . GLU A 1 221 ? -15.020 -17.594 31.094 1.00 82.25 221 GLU A CA 1
ATOM 1826 C C . GLU A 1 221 ? -16.195 -16.810 30.497 1.00 82.25 221 GLU A C 1
ATOM 1828 O O . GLU A 1 221 ? -16.954 -17.339 29.690 1.00 82.25 221 GLU A O 1
ATOM 1833 N N . SER A 1 222 ? -16.309 -15.525 30.839 1.00 75.31 222 SER A N 1
ATOM 1834 C CA . SER A 1 222 ? -17.362 -14.630 30.341 1.00 75.31 222 SER A CA 1
ATOM 1835 C C . SER A 1 222 ? -17.090 -14.090 28.926 1.00 75.31 222 SER A C 1
ATOM 1837 O O . SER A 1 222 ? -17.797 -13.202 28.459 1.00 75.31 222 SER A O 1
ATOM 1839 N N . GLY A 1 223 ? -16.055 -14.582 28.238 1.00 69.50 223 GLY A N 1
ATOM 1840 C CA . GLY A 1 223 ? -15.780 -14.245 26.840 1.00 69.50 223 GLY A CA 1
ATOM 1841 C C . GLY A 1 223 ? -15.006 -12.943 26.602 1.00 69.50 223 GLY A C 1
ATOM 1842 O O . GLY A 1 223 ? -14.759 -12.602 25.449 1.00 69.50 223 GLY A O 1
ATOM 1843 N N . PHE A 1 224 ? -14.517 -12.246 27.637 1.00 67.81 224 PHE A N 1
ATOM 1844 C CA . PHE A 1 224 ? -13.739 -10.993 27.501 1.00 67.81 224 PHE A CA 1
ATOM 1845 C C . PHE A 1 224 ? -12.276 -11.208 27.025 1.00 67.81 224 PHE A C 1
ATOM 1847 O O . PHE A 1 224 ? -11.360 -10.452 27.350 1.00 67.81 224 PHE A O 1
ATOM 1854 N N . SER A 1 225 ? -12.026 -12.271 26.259 1.00 58.69 225 SER A N 1
ATOM 1855 C CA . SER A 1 225 ? -10.753 -12.996 26.239 1.00 58.69 225 SER A CA 1
ATOM 1856 C C . SER A 1 225 ? -9.560 -12.358 25.497 1.00 58.69 225 SER A C 1
ATOM 1858 O O . SER A 1 225 ? -9.670 -11.655 24.490 1.00 58.69 225 SER A O 1
ATOM 1860 N N . LYS A 1 226 ? -8.385 -12.762 26.013 1.00 54.94 226 LYS A N 1
ATOM 1861 C CA . LYS A 1 226 ? -6.982 -12.711 25.539 1.00 54.94 226 LYS A CA 1
ATOM 1862 C C . LYS A 1 226 ? -6.140 -11.446 25.721 1.00 54.94 226 LYS A C 1
ATOM 1864 O O . LYS A 1 226 ? -4.938 -11.598 25.886 1.00 54.94 226 LYS A O 1
ATOM 1869 N N . ASN A 1 227 ? -6.708 -10.241 25.777 1.00 59.34 227 ASN A N 1
ATOM 1870 C CA . ASN A 1 227 ? -5.893 -9.006 25.793 1.00 59.34 227 ASN A CA 1
ATOM 1871 C C . ASN A 1 227 ? -6.189 -8.047 26.962 1.00 59.34 227 ASN A C 1
ATOM 1873 O O . ASN A 1 227 ? -5.849 -6.867 26.885 1.00 59.34 227 ASN A O 1
ATOM 1877 N N . VAL A 1 228 ? -6.834 -8.523 28.029 1.00 70.12 228 VAL A N 1
ATOM 1878 C CA . VAL A 1 228 ? -7.113 -7.716 29.228 1.00 70.12 228 VAL A CA 1
ATOM 1879 C C . VAL A 1 228 ? -6.083 -8.045 30.304 1.00 70.12 228 VAL A C 1
ATOM 1881 O O . VAL A 1 228 ? -5.971 -9.196 30.715 1.00 70.12 228 VAL A O 1
ATOM 1884 N N . LYS A 1 229 ? -5.337 -7.032 30.758 1.00 76.81 229 LYS A N 1
ATOM 1885 C CA . LYS A 1 229 ? -4.373 -7.142 31.859 1.00 76.81 229 LYS A CA 1
ATOM 1886 C C . LYS A 1 229 ? -4.946 -6.463 33.098 1.00 76.81 229 LYS A C 1
ATOM 1888 O O . LYS A 1 229 ? -5.036 -5.237 33.128 1.00 76.81 229 LYS A O 1
ATOM 1893 N N . LEU A 1 230 ? -5.298 -7.245 34.114 1.00 86.00 230 LEU A N 1
ATOM 1894 C CA . LEU A 1 230 ? -5.736 -6.711 35.402 1.00 86.00 230 LEU A CA 1
ATOM 1895 C C . LEU A 1 230 ? -4.540 -6.223 36.231 1.00 86.00 230 LEU A C 1
ATOM 1897 O O . LEU A 1 230 ? -3.469 -6.833 36.234 1.00 86.00 230 LEU A O 1
ATOM 1901 N N . LYS A 1 231 ? -4.724 -5.102 36.931 1.00 88.75 231 LYS A N 1
ATOM 1902 C CA . LYS A 1 231 ? -3.762 -4.545 37.889 1.00 88.75 231 LYS A CA 1
ATOM 1903 C C . LYS A 1 231 ? -4.512 -3.890 39.041 1.00 88.75 231 LYS A C 1
ATOM 1905 O O . LYS A 1 231 ? -5.550 -3.268 38.826 1.00 88.75 231 LYS A O 1
ATOM 1910 N N . TRP A 1 232 ? -3.951 -3.975 40.243 1.00 90.50 232 TRP A N 1
ATOM 1911 C CA . TRP A 1 232 ? -4.439 -3.201 41.380 1.00 90.50 232 TRP A CA 1
ATOM 1912 C C . TRP A 1 232 ? -4.150 -1.713 41.203 1.00 90.50 232 TRP A C 1
ATOM 1914 O O . TRP A 1 232 ? -3.070 -1.326 40.756 1.00 90.50 232 TRP A O 1
ATOM 1924 N N . ILE A 1 233 ? -5.100 -0.880 41.621 1.00 85.19 233 ILE A N 1
ATOM 1925 C CA . ILE A 1 233 ? -4.916 0.567 41.721 1.00 85.19 233 ILE A CA 1
ATOM 1926 C C . ILE A 1 233 ? -4.672 0.896 43.191 1.00 85.19 233 ILE A C 1
ATOM 1928 O O . ILE A 1 233 ? -5.561 0.741 44.026 1.00 85.19 233 ILE A O 1
ATOM 1932 N N . LYS A 1 234 ? -3.460 1.358 43.509 1.00 85.50 234 LYS A N 1
ATOM 1933 C CA . LYS A 1 234 ? -3.088 1.810 44.852 1.00 85.50 234 LYS A CA 1
ATOM 1934 C C . LYS A 1 234 ? -3.072 3.336 44.883 1.00 85.50 234 LYS A C 1
ATOM 1936 O O . LYS A 1 234 ? -2.263 3.956 44.196 1.00 85.50 234 LYS A O 1
ATOM 1941 N N . LYS A 1 235 ? -3.962 3.946 45.669 1.00 80.38 235 LYS A N 1
ATOM 1942 C CA . LYS A 1 235 ? -3.944 5.402 45.885 1.00 80.38 235 LYS A CA 1
ATOM 1943 C C . LYS A 1 235 ? -2.745 5.782 46.775 1.00 80.38 235 LYS A C 1
ATOM 1945 O O . LYS A 1 235 ? -2.401 5.003 47.667 1.00 80.38 235 LYS A O 1
ATOM 1950 N N . PRO A 1 236 ? -2.113 6.954 46.576 1.00 83.06 236 PRO A N 1
ATOM 1951 C CA . PRO A 1 236 ? -1.023 7.419 47.433 1.00 83.06 236 PRO A CA 1
ATOM 1952 C C . PRO A 1 236 ? -1.422 7.385 48.913 1.00 83.06 236 PRO A C 1
ATOM 1954 O O . PRO A 1 236 ? -2.488 7.871 49.280 1.00 83.06 236 PRO A O 1
ATOM 1957 N N . GLY A 1 237 ? -0.594 6.758 49.751 1.00 79.12 237 GLY A N 1
ATOM 1958 C CA . GLY A 1 237 ? -0.845 6.638 51.192 1.00 79.12 237 GLY A CA 1
ATOM 1959 C C . GLY A 1 237 ? -1.970 5.677 51.606 1.00 79.12 237 GLY A C 1
ATOM 1960 O O . GLY A 1 237 ? -2.199 5.531 52.803 1.00 79.12 237 GLY A O 1
ATOM 1961 N N . LYS A 1 238 ? -2.654 4.996 50.672 1.00 81.06 238 LYS A N 1
ATOM 1962 C CA . LYS A 1 238 ? -3.705 4.011 50.987 1.00 81.06 238 LYS A CA 1
ATOM 1963 C C . LYS A 1 238 ? -3.296 2.589 50.586 1.00 81.06 238 LYS A C 1
ATOM 1965 O O . LYS A 1 238 ? -2.537 2.367 49.640 1.00 81.06 238 LYS A O 1
ATOM 1970 N N . ASN A 1 239 ? -3.823 1.617 51.325 1.00 85.31 239 ASN A N 1
ATOM 1971 C CA . ASN A 1 239 ? -3.758 0.199 50.977 1.00 85.31 239 ASN A CA 1
ATOM 1972 C C . ASN A 1 239 ? -4.722 -0.125 49.821 1.00 85.31 239 ASN A C 1
ATOM 1974 O O . ASN A 1 239 ? -5.646 0.646 49.548 1.00 85.31 239 ASN A O 1
ATOM 1978 N N . ILE A 1 240 ? -4.497 -1.254 49.136 1.00 86.94 240 ILE A N 1
ATOM 1979 C CA . ILE A 1 240 ? -5.341 -1.713 48.016 1.00 86.94 240 ILE A CA 1
ATOM 1980 C C . ILE A 1 240 ? -6.778 -1.878 48.514 1.00 86.94 240 ILE A C 1
ATOM 1982 O O . ILE A 1 240 ? -7.697 -1.240 48.005 1.00 86.94 240 ILE A O 1
ATOM 1986 N N . PHE A 1 241 ? -6.936 -2.654 49.583 1.00 88.44 241 PHE A N 1
ATOM 1987 C CA . PHE A 1 241 ? -8.159 -2.720 50.360 1.00 88.44 241 PHE A CA 1
ATOM 1988 C C . PHE A 1 241 ? -8.047 -1.776 51.551 1.00 88.44 241 PHE A C 1
ATOM 1990 O O . PHE A 1 241 ? -7.122 -1.857 52.361 1.00 88.44 241 PHE A O 1
ATOM 1997 N N . HIS A 1 242 ? -9.018 -0.884 51.667 1.00 86.25 242 HIS A N 1
ATOM 1998 C CA . HIS A 1 242 ? -9.185 0.017 52.795 1.00 86.25 242 HIS A CA 1
ATOM 1999 C C . HIS A 1 242 ? -10.636 -0.060 53.257 1.00 86.25 242 HIS A C 1
ATOM 2001 O O . HIS A 1 242 ? -11.527 -0.367 52.463 1.00 86.25 242 HIS A O 1
ATOM 2007 N N . LYS A 1 243 ? -10.870 0.186 54.550 1.00 81.00 243 LYS A N 1
ATOM 2008 C CA . LYS A 1 243 ? -12.237 0.342 55.047 1.00 81.00 243 LYS A CA 1
ATOM 2009 C C . LYS A 1 243 ? -12.859 1.539 54.340 1.00 81.00 243 LYS A C 1
ATOM 2011 O O . LYS A 1 243 ? -12.200 2.564 54.172 1.00 81.00 243 LYS A O 1
ATOM 2016 N N . GLU A 1 244 ? -14.093 1.368 53.892 1.00 74.06 244 GLU A N 1
ATOM 2017 C CA . GLU A 1 244 ? -14.871 2.463 53.335 1.00 74.06 244 GLU A CA 1
ATOM 2018 C C . GLU A 1 244 ? -15.118 3.465 54.467 1.00 74.06 244 GLU A C 1
ATOM 2020 O O . GLU A 1 244 ? -15.661 3.111 55.513 1.00 74.06 244 GLU A O 1
ATOM 2025 N N . GLU A 1 245 ? -14.594 4.678 54.310 1.00 67.56 245 GLU A N 1
ATOM 2026 C CA . GLU A 1 245 ? -14.897 5.789 55.208 1.00 67.56 245 GLU A CA 1
ATOM 2027 C C . GLU A 1 245 ? -16.306 6.268 54.839 1.00 67.56 245 GLU A C 1
ATOM 2029 O O . GLU A 1 245 ? -16.592 6.458 53.657 1.00 67.56 245 GLU A O 1
ATOM 2034 N N . GLU A 1 246 ? -17.204 6.416 55.818 1.00 53.22 246 GLU A N 1
ATOM 2035 C CA . GLU A 1 246 ? -18.493 7.071 55.579 1.00 53.22 246 GLU A CA 1
ATOM 2036 C C . GLU A 1 246 ? -18.218 8.522 55.168 1.00 53.22 246 GLU A C 1
ATOM 2038 O O . GLU A 1 246 ? -17.815 9.350 55.989 1.00 53.22 246 GLU A O 1
ATOM 2043 N N . ASP A 1 247 ? -18.397 8.816 53.882 1.00 44.84 247 ASP A N 1
ATOM 2044 C CA . ASP A 1 247 ? -18.305 10.172 53.358 1.00 44.84 247 ASP A CA 1
ATOM 2045 C C . ASP A 1 247 ? -19.426 11.010 53.988 1.00 44.84 247 ASP A C 1
ATOM 2047 O O . ASP A 1 247 ? -20.611 10.777 53.737 1.00 44.84 247 ASP A O 1
ATOM 2051 N N . ARG A 1 248 ? -19.069 12.008 54.806 1.00 45.31 248 ARG A N 1
ATOM 2052 C CA . ARG A 1 248 ? -20.043 12.953 55.392 1.00 45.31 248 ARG A CA 1
ATOM 2053 C C . ARG A 1 248 ? -20.700 13.873 54.356 1.00 45.31 248 ARG A C 1
ATOM 2055 O O . ARG A 1 248 ? -21.635 14.578 54.717 1.00 45.31 248 ARG A O 1
ATOM 2062 N N . ASP A 1 249 ? -20.269 13.814 53.095 1.00 44.66 249 ASP A N 1
ATOM 2063 C CA . ASP A 1 249 ? -20.770 14.646 51.996 1.00 44.66 249 ASP A CA 1
ATOM 2064 C C . ASP A 1 249 ? -21.539 13.867 50.913 1.00 44.66 249 ASP A C 1
ATOM 2066 O O . ASP A 1 249 ? -21.866 14.425 49.863 1.00 44.66 249 ASP A O 1
ATOM 2070 N N . SER A 1 250 ? -21.909 12.598 51.140 1.00 38.28 250 SER A N 1
ATOM 2071 C CA . SER A 1 250 ? -22.833 11.918 50.226 1.00 38.28 250 SER A CA 1
ATOM 2072 C C . SER A 1 250 ? -24.262 12.443 50.423 1.00 38.28 250 SER A C 1
ATOM 2074 O O . SER A 1 250 ? -25.085 11.829 51.108 1.00 38.28 250 SER A O 1
ATOM 2076 N N . VAL A 1 251 ? -24.580 13.579 49.797 1.00 38.53 251 VAL A N 1
ATOM 2077 C CA . VAL A 1 251 ? -25.963 13.921 49.455 1.00 38.53 251 VAL A CA 1
ATOM 2078 C C . VAL A 1 251 ? -26.467 12.799 48.554 1.00 38.53 251 VAL A C 1
ATOM 2080 O O . VAL A 1 251 ? -26.100 12.702 47.382 1.00 38.53 251 VAL A O 1
ATOM 2083 N N . LYS A 1 252 ? -27.285 11.912 49.123 1.00 38.81 252 LYS A N 1
ATOM 2084 C CA . LYS A 1 252 ? -28.079 10.958 48.356 1.00 38.81 252 LYS A CA 1
ATOM 2085 C C . LYS A 1 252 ? -28.974 11.764 47.421 1.00 38.81 252 LYS A C 1
ATOM 2087 O O . LYS A 1 252 ? -29.947 12.365 47.862 1.00 38.81 252 LYS A O 1
ATOM 2092 N N . THR A 1 253 ? -28.626 11.795 46.142 1.00 37.81 253 THR A N 1
ATOM 2093 C CA . THR A 1 253 ? -29.599 12.134 45.107 1.00 37.81 253 THR A CA 1
ATOM 2094 C C . THR A 1 253 ? -30.221 10.809 44.696 1.00 37.81 253 THR A C 1
ATOM 2096 O O . THR A 1 253 ? -29.607 10.031 43.970 1.00 37.81 253 THR A O 1
ATOM 2099 N N . GLU A 1 254 ? -31.376 10.504 45.281 1.00 36.25 254 GLU A N 1
ATOM 2100 C CA . GLU A 1 254 ? -32.227 9.405 44.832 1.00 36.25 254 GLU A CA 1
ATOM 2101 C C . GLU A 1 254 ? -32.866 9.804 43.491 1.00 36.25 254 GLU A C 1
ATOM 2103 O O . GLU A 1 254 ? -33.360 10.925 43.344 1.00 36.25 254 GLU A O 1
ATOM 2108 N N . LEU A 1 255 ? -32.801 8.893 42.517 1.00 34.28 255 LEU A N 1
ATOM 2109 C CA . LEU A 1 255 ? -33.704 8.821 41.367 1.00 34.28 255 LEU A CA 1
ATOM 2110 C C . LEU A 1 255 ? -34.727 7.723 41.654 1.00 34.28 255 LEU A C 1
ATOM 2112 O O . LEU A 1 255 ? -34.287 6.659 42.151 1.00 34.28 255 LEU A O 1
#

pLDDT: mean 79.28, std 13.04, range [34.28, 93.69]

Radius of gyration: 29.2 Å; chains: 1; bounding box: 58×36×86 Å

Sequence (255 aa):
MERLIAAAGSSYEGRVWIGLYDQSEKWIWALNDWSLYGHNDWNFRNWRSGEPNDMRTHRLMCVVSRDGFWYDAYLRSTTNLMTWHDAVNYCRQHHTDLTSVRNLTENEMIQQKVPSGTLSWIGLYRHVWIWRPDNSHSDFSYWVDEHPKLNTGDCAMSVIDAVNRGKWVESYCSEKFHFMCQSNETHQFHIKLTAVKSSGDLNDPNVTEAILNVLQAKMNESGFSKNVKLKWIKKPGKNIFHKEEEDRDSVKTEL